Protein AF-0000000078665623 (afdb_homodimer)

InterPro domains:
  IPR003712 Cyanate lyase, C-terminal [PF02560] (90-161)
  IPR003712 Cyanate lyase, C-terminal [SM01116] (85-163)
  IPR008076 Cyanate hydratase [PR01693] (24-39)
  IPR008076 Cyanate hydratase [PR01693] (44-61)
  IPR008076 Cyanate hydratase [PR01693] (116-132)
  IPR008076 Cyanate hydratase [PR01693] (148-158)
  IPR008076 Cyanate hydratase [PTHR34186] (10-163)
  IPR010982 Lambda repressor-like, DNA-binding domain superfamily [G3DSA:1.10.260.40] (7-90)
  IPR010982 Lambda repressor-like, DNA-binding domain superfamily [SSF47413] (12-86)
  IPR036581 Cyanate lyase, C-terminal do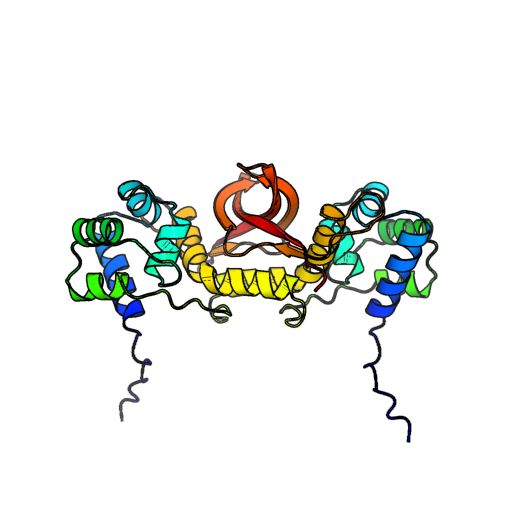main superfamily [G3DSA:3.30.1160.10] (91-163)
  IPR036581 Cyanate lyase, C-terminal domain superfamily [SSF55234] (90-163)
  IPR048564 Cyanate hydratase, N-terminal domain [PF21291] (17-79)

Sequence (326 aa):
MTTTELVPPQSEREAILAAVRSKMREKGLNYTKLAETIGKDPMFVAAALHGQQKLNHADIDKVTSLLGLDGAARKELAVYPNRRNFPATIDPFNYRLLEIIGVYGDAMREMFNELFSDKTGRGGDGIMSAIDFSIKMEKITGSHGEPRCRITLDGKYLEYKEFMTTTELVPPQSEREAILAAVRSKMREKGLNYTKLAETIGKDPMFVAAALHGQQKLNHADIDKVTSLLGLDGAARKELAVYPNRRNFPATIDPFNYRLLEIIGVYGDAMREMFNELFSDKTGRGGDGIMSAIDFSIKMEKITGSHGEPRCRITLDGKYLEYKEF

Foldseek 3Di:
DPPPPPPPPQPLLNVLLVLLVVLCVVVVHDLCRLCVQLVHDSVQSVCLSSQAHADDLVSLVSSCVVSVHDPSSSVVSHDHGDHDPDDDCVDPVSVVVVVCCVVCVVVVLVVQQVVQADPVSHGSAWDFDPPQKDKDWDWDADPVRDTDIDIDIDGDTDHDDDD/DPPPVPPPPQPLLNVLLVLLVVLCVVVVHDLCRLCVQLVHDSVQSVCLSSQAHADDLVSLVSSCVVSVHDPSSSVVSHDHGDHDPDDDCVDPVSVVVVVCCVVCVVVVLVVQQVVQADPVSHGSAWDFDPPQKDKDWDWDADPVRDTDIDIDIDGDTDHDDDD

Organism: Nitrososphaera gargensis (strain Ga9.2) (NCBI:txid1237085)

pLDDT: mean 88.77, std 13.8, range [36.12, 98.56]

Radius of gyration: 23.06 Å; Cα contacts (8 Å, |Δi|>4): 499; chains: 2; bounding box: 55×70×64 Å

Structure (mmCIF, N/CA/C/O backbone):
data_AF-0000000078665623-model_v1
#
loop_
_entity.id
_entity.type
_entity.pdbx_description
1 polymer 'Cyanate lyase'
#
loop_
_atom_site.group_PDB
_atom_site.id
_atom_site.type_symbol
_atom_site.label_atom_id
_atom_site.label_alt_id
_atom_site.label_comp_id
_atom_site.label_asym_id
_atom_site.label_entity_id
_atom_site.label_seq_id
_atom_site.pdbx_PDB_ins_code
_atom_site.Cartn_x
_atom_site.Cartn_y
_atom_site.Cartn_z
_atom_site.occupancy
_atom_site.B_iso_or_equiv
_atom_site.auth_seq_id
_atom_site.auth_comp_id
_atom_site.auth_asym_id
_atom_site.auth_atom_id
_atom_site.pdbx_PDB_model_num
ATOM 1 N N . MET A 1 1 ? 22.234 -37.625 18.688 1 36.12 1 MET A N 1
ATOM 2 C CA . MET A 1 1 ? 20.828 -37.281 18.594 1 36.12 1 MET A CA 1
ATOM 3 C C . MET A 1 1 ? 20.609 -36.156 17.594 1 36.12 1 MET A C 1
ATOM 5 O O . MET A 1 1 ? 21.109 -35.062 17.766 1 36.12 1 MET A O 1
ATOM 9 N N . THR A 1 2 ? 20.469 -36.469 16.297 1 39.56 2 THR A N 1
ATOM 10 C CA . THR A 1 2 ? 20.266 -35.531 15.195 1 39.56 2 THR A CA 1
ATOM 11 C C . THR A 1 2 ? 19.016 -34.688 15.43 1 39.56 2 THR A C 1
ATOM 13 O O . THR A 1 2 ? 17.922 -35.219 15.664 1 39.56 2 THR A O 1
ATOM 16 N N . THR A 1 3 ? 19.109 -33.594 16.094 1 40 3 THR A N 1
ATOM 17 C CA . THR A 1 3 ? 18.031 -32.625 16.25 1 40 3 THR A CA 1
ATOM 18 C C . THR A 1 3 ? 17.328 -32.375 14.922 1 40 3 THR A C 1
ATOM 20 O O . THR A 1 3 ? 17.922 -31.812 14 1 40 3 THR A O 1
ATOM 23 N N . THR A 1 4 ? 16.562 -33.281 14.414 1 37.78 4 THR A N 1
ATOM 24 C CA . THR A 1 4 ? 15.695 -33 13.273 1 37.78 4 THR A CA 1
ATOM 25 C C . THR A 1 4 ? 14.922 -31.719 13.484 1 37.78 4 THR A C 1
ATOM 27 O O . THR A 1 4 ? 14.148 -31.594 14.445 1 37.78 4 THR A O 1
ATOM 30 N N . GLU A 1 5 ? 15.484 -30.625 13.219 1 43.56 5 GLU A N 1
ATOM 31 C CA . GLU A 1 5 ? 14.742 -29.375 13.195 1 43.56 5 GLU A CA 1
ATOM 32 C C . GLU A 1 5 ? 13.367 -29.562 12.562 1 43.56 5 GLU A C 1
ATOM 34 O O . GLU A 1 5 ? 13.258 -30.031 11.43 1 43.56 5 GLU A O 1
ATOM 39 N N . LEU A 1 6 ? 12.422 -29.859 13.32 1 40.97 6 LEU A N 1
ATOM 40 C CA . LEU A 1 6 ? 11.023 -30.016 12.945 1 40.97 6 LEU A CA 1
ATOM 41 C C . LEU A 1 6 ? 10.57 -28.859 12.047 1 40.97 6 LEU A C 1
ATOM 43 O O . LEU A 1 6 ? 10.445 -27.734 12.5 1 40.97 6 LEU A O 1
ATOM 47 N N . VAL A 1 7 ? 11.078 -28.828 10.82 1 45.72 7 VAL A N 1
ATOM 48 C CA . VAL A 1 7 ? 10.406 -27.938 9.875 1 45.72 7 VAL A CA 1
ATOM 49 C C . VAL A 1 7 ? 8.898 -28.094 10.008 1 45.72 7 VAL A C 1
ATOM 51 O O . VAL A 1 7 ? 8.375 -29.203 9.969 1 45.72 7 VAL A O 1
ATOM 54 N N . PRO A 1 8 ? 8.312 -27.141 10.641 1 51.41 8 PRO A N 1
ATOM 55 C CA . PRO A 1 8 ? 6.859 -27.328 10.688 1 51.41 8 PRO A CA 1
ATOM 56 C C . PRO A 1 8 ? 6.297 -27.891 9.391 1 51.41 8 PRO A C 1
ATOM 58 O O . PRO A 1 8 ? 6.844 -27.641 8.312 1 51.41 8 PRO A O 1
ATOM 61 N N . PRO A 1 9 ? 5.492 -28.859 9.531 1 52.47 9 PRO A N 1
ATOM 62 C CA . PRO A 1 9 ? 4.926 -29.469 8.328 1 52.47 9 PRO A CA 1
ATOM 63 C C . PRO A 1 9 ? 4.43 -28.438 7.312 1 52.47 9 PRO A C 1
ATOM 65 O O . PRO A 1 9 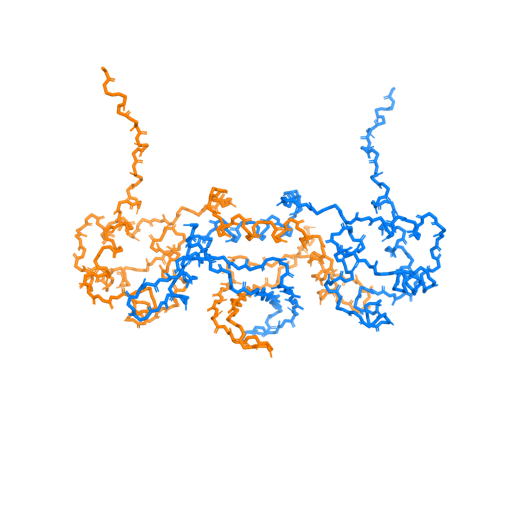? 3.805 -27.453 7.695 1 52.47 9 PRO A O 1
ATOM 68 N N . GLN A 1 10 ? 5.133 -28.344 6.223 1 66.69 10 GLN A N 1
ATOM 69 C CA . GLN A 1 10 ? 4.688 -27.516 5.109 1 66.69 10 GLN A CA 1
ATOM 70 C C . GLN A 1 10 ? 3.199 -27.703 4.836 1 66.69 10 GLN A C 1
ATOM 72 O O . GLN A 1 10 ? 2.707 -28.828 4.809 1 66.69 10 GLN A O 1
ATOM 77 N N . SER A 1 11 ? 2.416 -26.625 4.895 1 80.06 11 SER A N 1
ATOM 78 C CA . SER A 1 11 ? 1.004 -26.719 4.539 1 80.06 11 SER A CA 1
ATOM 79 C C . SER A 1 11 ? 0.822 -27.328 3.15 1 80.06 11 SER A C 1
ATOM 81 O O . SER A 1 11 ? 1.758 -27.344 2.348 1 80.06 11 SER A O 1
ATOM 83 N N . GLU A 1 12 ? -0.289 -28.062 2.967 1 85.56 12 GLU A N 1
ATOM 84 C CA . GLU A 1 12 ? -0.613 -28.625 1.659 1 85.56 12 GLU A CA 1
ATOM 85 C C . GLU A 1 12 ? -0.477 -27.578 0.56 1 85.56 12 GLU A C 1
ATOM 87 O O . GLU A 1 12 ? 0.051 -27.875 -0.517 1 85.56 12 GLU A O 1
ATOM 92 N N . ARG A 1 13 ? -0.81 -26.391 0.805 1 88.56 13 ARG A N 1
ATOM 93 C CA . ARG A 1 13 ? -0.724 -25.328 -0.187 1 88.56 13 ARG A CA 1
ATOM 94 C C . ARG A 1 13 ? 0.729 -24.969 -0.488 1 88.56 13 ARG A C 1
ATOM 96 O O . ARG A 1 13 ? 1.083 -24.703 -1.638 1 88.56 13 ARG A O 1
ATOM 103 N N . GLU A 1 14 ? 1.479 -25 0.575 1 89.75 14 GLU A N 1
ATOM 104 C CA . GLU A 1 14 ? 2.895 -24.703 0.369 1 89.75 14 GLU A CA 1
ATOM 105 C C . GLU A 1 14 ? 3.551 -25.75 -0.53 1 89.75 14 GLU A C 1
ATOM 107 O O . GLU A 1 14 ? 4.395 -25.406 -1.365 1 89.75 14 GLU A O 1
ATOM 112 N N . ALA A 1 15 ? 3.193 -26.938 -0.339 1 91.88 15 ALA A N 1
ATOM 113 C CA . ALA A 1 15 ? 3.727 -28 -1.176 1 91.88 15 ALA A CA 1
ATOM 114 C C . ALA A 1 15 ? 3.289 -27.844 -2.627 1 91.88 15 ALA A C 1
ATOM 116 O O . ALA A 1 15 ? 4.082 -28.047 -3.549 1 91.88 15 ALA A O 1
ATOM 117 N N . ILE A 1 16 ? 2.053 -27.484 -2.832 1 91.62 16 ILE A N 1
ATOM 118 C CA . ILE A 1 16 ? 1.522 -27.297 -4.18 1 91.62 16 ILE A CA 1
ATOM 119 C C . ILE A 1 16 ? 2.203 -26.094 -4.836 1 91.62 16 ILE A C 1
ATOM 121 O O . ILE A 1 16 ? 2.539 -26.141 -6.023 1 91.62 16 ILE A O 1
ATOM 125 N N . LEU A 1 17 ? 2.436 -25.078 -4.062 1 93.31 17 LEU A N 1
ATOM 126 C CA . LEU A 1 17 ? 3.121 -23.906 -4.59 1 93.31 17 LEU A CA 1
ATOM 127 C C . LEU A 1 17 ? 4.531 -24.25 -5.043 1 93.31 17 LEU A C 1
ATOM 129 O O . LEU A 1 17 ? 4.984 -23.781 -6.094 1 93.31 17 LEU A O 1
ATOM 133 N N . ALA A 1 18 ? 5.18 -25.047 -4.25 1 93.75 18 ALA A N 1
ATOM 134 C CA . ALA A 1 18 ? 6.516 -25.5 -4.633 1 93.75 18 ALA A CA 1
ATOM 135 C C . ALA A 1 18 ? 6.473 -26.281 -5.941 1 93.75 18 ALA A C 1
ATOM 137 O O . ALA A 1 18 ? 7.324 -26.094 -6.812 1 93.75 18 ALA A O 1
ATOM 138 N N . ALA A 1 19 ? 5.523 -27.141 -6.051 1 94.62 19 ALA A N 1
ATOM 139 C CA . ALA A 1 19 ? 5.355 -27.906 -7.277 1 94.62 19 ALA A CA 1
ATOM 140 C C . ALA A 1 19 ? 5.07 -27 -8.469 1 94.62 19 ALA A C 1
ATOM 142 O O . ALA A 1 19 ? 5.645 -27.172 -9.547 1 94.62 19 ALA A O 1
ATOM 143 N N . VAL A 1 20 ? 4.227 -26.031 -8.312 1 95 20 VAL A N 1
ATOM 144 C CA . VAL A 1 20 ? 3.863 -25.062 -9.352 1 95 20 VAL A CA 1
ATOM 145 C C . VAL A 1 20 ? 5.105 -24.312 -9.812 1 95 20 VAL A C 1
ATOM 147 O O . VAL A 1 20 ? 5.371 -24.203 -11.008 1 95 20 VAL A O 1
ATOM 150 N N . ARG A 1 21 ? 5.84 -23.875 -8.852 1 93.94 21 ARG A N 1
ATOM 151 C CA . ARG A 1 21 ? 7.047 -23.109 -9.164 1 93.94 21 ARG A CA 1
ATOM 152 C C . ARG A 1 21 ? 8.039 -23.969 -9.945 1 93.94 21 ARG A C 1
ATOM 154 O O . ARG A 1 21 ? 8.633 -23.516 -10.93 1 93.94 21 ARG A O 1
ATOM 161 N N . SER A 1 22 ? 8.203 -25.141 -9.477 1 95.19 22 SER A N 1
ATOM 162 C CA . SER A 1 22 ? 9.109 -26.062 -10.141 1 95.19 22 SER A CA 1
ATOM 163 C C . SER A 1 22 ? 8.68 -26.328 -11.578 1 95.19 22 SER A C 1
ATOM 165 O O . SER A 1 22 ? 9.5 -26.281 -12.5 1 95.19 22 SER A O 1
ATOM 167 N N . LYS A 1 23 ? 7.438 -26.594 -11.789 1 96.75 23 LYS A N 1
ATOM 168 C CA . LYS A 1 23 ? 6.918 -26.891 -13.117 1 96.75 23 LYS A CA 1
ATOM 169 C C . LYS A 1 23 ? 6.988 -25.672 -14.031 1 96.75 23 LYS A C 1
ATOM 171 O O . LYS A 1 23 ? 7.266 -25.797 -15.227 1 96.75 23 LYS A O 1
ATOM 176 N N . MET A 1 24 ? 6.672 -24.453 -13.469 1 94.25 24 MET A N 1
ATOM 177 C CA . MET A 1 24 ? 6.828 -23.234 -14.234 1 94.25 24 MET A CA 1
ATOM 178 C C . MET A 1 24 ? 8.258 -23.078 -14.75 1 94.25 24 MET A C 1
ATOM 180 O O . MET A 1 24 ? 8.477 -22.797 -15.93 1 94.25 24 MET A O 1
ATOM 184 N N . ARG A 1 25 ? 9.164 -23.328 -13.875 1 92.62 25 ARG A N 1
ATOM 185 C CA . ARG A 1 25 ? 10.57 -23.234 -14.25 1 92.62 25 ARG A CA 1
ATOM 186 C C . ARG A 1 25 ? 10.906 -24.234 -15.352 1 92.62 25 ARG A C 1
ATOM 188 O O . ARG A 1 25 ? 11.578 -23.891 -16.328 1 92.62 25 ARG A O 1
ATOM 195 N N . GLU A 1 26 ? 10.492 -25.422 -15.211 1 95.75 26 GLU A N 1
ATOM 196 C CA . GLU A 1 26 ? 10.75 -26.484 -16.188 1 95.75 26 GLU A CA 1
ATOM 197 C C . GLU A 1 26 ? 10.219 -26.094 -17.562 1 95.75 26 GLU A C 1
ATOM 199 O O . GLU A 1 26 ? 10.812 -26.453 -18.578 1 95.75 26 GLU A O 1
ATOM 204 N N . LYS A 1 27 ? 9.188 -25.406 -17.594 1 95.31 27 LYS A N 1
ATOM 205 C CA . LYS A 1 27 ? 8.508 -25.109 -18.844 1 95.31 27 LYS A CA 1
ATOM 206 C C . LYS A 1 27 ? 8.836 -23.703 -19.344 1 95.31 27 LYS A C 1
ATOM 208 O O . LYS A 1 27 ? 8.289 -23.25 -20.344 1 95.31 27 LYS A O 1
ATOM 213 N N . GLY A 1 28 ? 9.68 -22.969 -18.609 1 92.75 28 GLY A N 1
ATOM 214 C CA . GLY A 1 28 ? 10.055 -21.625 -18.984 1 92.75 28 GLY A CA 1
ATOM 215 C C . GLY A 1 28 ? 8.93 -20.609 -18.812 1 92.75 28 GLY A C 1
ATOM 216 O O . GLY A 1 28 ? 8.805 -19.672 -19.594 1 92.75 28 GLY A O 1
ATOM 217 N N . LEU A 1 29 ? 8.055 -20.891 -17.844 1 93.94 29 LEU A N 1
ATOM 218 C CA . LEU A 1 29 ? 6.922 -20.016 -17.578 1 93.94 29 LEU A CA 1
ATOM 219 C C . LEU A 1 29 ? 7.141 -19.234 -16.297 1 93.94 29 LEU A C 1
ATOM 221 O O . LEU A 1 29 ? 7.992 -19.594 -15.477 1 93.94 29 LEU A O 1
ATOM 225 N N . ASN A 1 30 ? 6.531 -18.109 -16.25 1 94.06 30 ASN A N 1
ATOM 226 C CA . ASN A 1 30 ? 6.375 -17.328 -15.023 1 94.06 30 ASN A CA 1
ATOM 227 C C . ASN A 1 30 ? 4.918 -16.922 -14.797 1 94.06 30 ASN A C 1
ATOM 229 O O . ASN A 1 30 ? 4.027 -17.391 -15.516 1 94.06 30 ASN A O 1
ATOM 233 N N . TYR A 1 31 ? 4.664 -16.172 -13.781 1 95.56 31 TYR A N 1
ATOM 234 C CA . TYR A 1 31 ? 3.283 -15.828 -13.453 1 95.56 31 TYR A CA 1
ATOM 235 C C . TYR A 1 31 ? 2.631 -15.047 -14.586 1 95.56 31 TYR A C 1
ATOM 237 O O . TYR A 1 31 ? 1.456 -15.258 -14.898 1 95.56 31 TYR A O 1
ATOM 245 N N . THR A 1 32 ? 3.393 -14.133 -15.203 1 95.75 32 THR A N 1
ATOM 246 C CA . THR A 1 32 ? 2.869 -13.305 -16.281 1 95.75 32 THR A CA 1
ATOM 247 C C . THR A 1 32 ? 2.463 -14.164 -17.469 1 95.75 32 THR A C 1
ATOM 249 O O . THR A 1 32 ? 1.348 -14.039 -17.984 1 95.75 32 THR A O 1
ATOM 252 N N . LYS A 1 33 ? 3.316 -15.039 -17.875 1 95.44 33 LYS A N 1
ATOM 253 C CA . LYS A 1 33 ? 3.031 -15.914 -19 1 95.44 33 LYS A CA 1
ATOM 254 C C . LYS A 1 33 ? 1.884 -16.875 -18.672 1 95.44 33 LYS A C 1
ATOM 256 O O . LYS A 1 33 ? 1.035 -17.141 -19.531 1 95.44 33 LYS A O 1
ATOM 261 N N . LEU A 1 34 ? 1.914 -17.406 -17.453 1 96.44 34 LEU A N 1
ATOM 262 C CA . LEU A 1 34 ? 0.825 -18.281 -17.016 1 96.44 34 LEU A CA 1
ATOM 263 C C . LEU A 1 34 ? -0.51 -17.547 -17.078 1 96.44 34 LEU A C 1
ATOM 265 O O . LEU A 1 34 ? -1.493 -18.062 -17.594 1 96.44 34 LEU A O 1
ATOM 269 N N . ALA A 1 35 ? -0.557 -16.344 -16.531 1 96.94 35 ALA A N 1
ATOM 270 C CA . ALA A 1 35 ? -1.771 -15.531 -16.5 1 96.94 35 ALA A CA 1
ATOM 271 C C . ALA A 1 35 ? -2.268 -15.227 -17.906 1 96.94 35 ALA A C 1
ATOM 273 O O . ALA A 1 35 ? -3.471 -15.281 -18.172 1 96.94 35 ALA A O 1
ATOM 274 N N . GLU A 1 36 ? -1.378 -14.906 -18.797 1 96.19 36 GLU A N 1
ATOM 275 C CA . GLU A 1 36 ? -1.728 -14.664 -20.188 1 96.19 36 GLU A CA 1
ATOM 276 C C . GLU A 1 36 ? -2.408 -15.875 -20.812 1 96.19 36 GLU A C 1
ATOM 278 O O . GLU A 1 36 ? -3.389 -15.742 -21.547 1 96.19 36 GLU A O 1
ATOM 283 N N . THR A 1 37 ? -1.888 -16.984 -20.531 1 93.5 37 THR A N 1
ATOM 284 C CA . THR A 1 37 ? -2.408 -18.219 -21.094 1 93.5 37 THR A CA 1
ATOM 285 C C . THR A 1 37 ? -3.852 -18.453 -20.656 1 93.5 37 THR A C 1
ATOM 287 O O . THR A 1 37 ? -4.676 -18.922 -21.438 1 93.5 37 THR A O 1
ATOM 290 N N . ILE A 1 38 ? -4.121 -18.109 -19.469 1 94.38 38 ILE A N 1
ATOM 291 C CA . ILE A 1 38 ? -5.465 -18.422 -18.984 1 94.38 38 ILE A CA 1
ATOM 292 C C . ILE A 1 38 ? -6.328 -17.172 -19.031 1 94.38 38 ILE A C 1
ATOM 294 O O . ILE A 1 38 ? -7.465 -17.172 -18.547 1 94.38 38 ILE A O 1
ATOM 298 N N . GLY A 1 39 ? -5.852 -16.078 -19.562 1 95.88 39 GLY A N 1
ATOM 299 C CA . GLY A 1 39 ? -6.609 -14.859 -19.766 1 95.88 39 GLY A CA 1
ATOM 300 C C . GLY A 1 39 ? -6.953 -14.141 -18.469 1 95.88 39 GLY A C 1
ATOM 301 O O . GLY A 1 39 ? -8.086 -13.695 -18.297 1 95.88 39 GLY A O 1
ATOM 302 N N . LYS A 1 40 ? -6.062 -14.078 -17.547 1 96.56 40 LYS A N 1
ATOM 303 C CA . LYS A 1 40 ? -6.281 -13.438 -16.25 1 96.56 40 LYS A CA 1
ATOM 304 C C . LYS A 1 40 ? -5.176 -12.43 -15.945 1 96.56 40 LYS A C 1
ATOM 306 O O . LYS A 1 40 ? -4.18 -12.352 -16.672 1 96.56 40 LYS A O 1
ATOM 311 N N . ASP A 1 41 ? -5.398 -11.641 -14.922 1 96.25 41 ASP A N 1
ATOM 312 C CA . ASP A 1 41 ? -4.398 -10.711 -14.398 1 96.25 41 ASP A CA 1
ATOM 313 C C . ASP A 1 41 ? -3.299 -11.453 -13.641 1 96.25 41 ASP A C 1
ATOM 315 O O . ASP A 1 41 ? -3.582 -12.375 -12.867 1 96.25 41 ASP A O 1
ATOM 319 N N . PRO A 1 42 ? -2.049 -11.047 -13.898 1 97.06 42 PRO A N 1
ATOM 320 C CA . PRO A 1 42 ? -0.964 -11.797 -13.266 1 97.06 42 PRO A CA 1
ATOM 321 C C . PRO A 1 42 ? -0.983 -11.695 -11.742 1 97.06 42 PRO A C 1
ATOM 323 O O . PRO A 1 42 ? -0.604 -12.641 -11.047 1 97.06 42 PRO A O 1
ATOM 326 N N . MET A 1 43 ? -1.326 -10.453 -11.219 1 97.25 43 MET A N 1
ATOM 327 C CA . MET A 1 43 ? -1.424 -10.312 -9.766 1 97.25 43 MET A CA 1
ATOM 328 C C . MET A 1 43 ? -2.488 -11.25 -9.203 1 97.25 43 MET A C 1
ATOM 330 O O . MET A 1 43 ? -2.279 -11.875 -8.164 1 97.25 43 MET A O 1
ATOM 334 N N . PHE A 1 44 ? -3.619 -11.406 -9.875 1 96.62 44 PHE A N 1
ATOM 335 C CA . PHE A 1 44 ? -4.711 -12.289 -9.469 1 96.62 44 PHE A CA 1
ATOM 336 C C . PHE A 1 44 ? -4.258 -13.742 -9.453 1 96.62 44 PHE A C 1
ATOM 338 O O . PHE A 1 44 ? -4.516 -14.469 -8.5 1 96.62 44 PHE A O 1
ATOM 345 N N . VAL A 1 45 ? -3.545 -14.18 -10.539 1 97 45 VAL A N 1
ATOM 346 C CA . VAL A 1 45 ? -3.082 -15.562 -10.656 1 97 45 VAL A CA 1
ATOM 347 C C . VAL A 1 45 ? -2.09 -15.875 -9.539 1 97 45 VAL A C 1
ATOM 349 O O . VAL A 1 45 ? -2.195 -16.906 -8.875 1 97 45 VAL A O 1
ATOM 352 N N . ALA A 1 46 ? -1.137 -14.922 -9.312 1 96.88 46 ALA A N 1
ATOM 353 C CA . ALA A 1 46 ? -0.178 -15.125 -8.227 1 96.88 46 ALA A CA 1
ATOM 354 C C . ALA A 1 46 ? -0.891 -15.266 -6.887 1 96.88 46 ALA A C 1
ATOM 356 O O . ALA A 1 46 ? -0.58 -16.156 -6.102 1 96.88 46 ALA A O 1
ATOM 357 N N . ALA A 1 47 ? -1.869 -14.43 -6.59 1 96.31 47 ALA A N 1
ATOM 358 C CA . ALA A 1 47 ? -2.613 -14.477 -5.332 1 96.31 47 ALA A CA 1
ATOM 359 C C . ALA A 1 47 ? -3.408 -15.773 -5.215 1 96.31 47 ALA A C 1
ATOM 361 O O . ALA A 1 47 ? -3.514 -16.344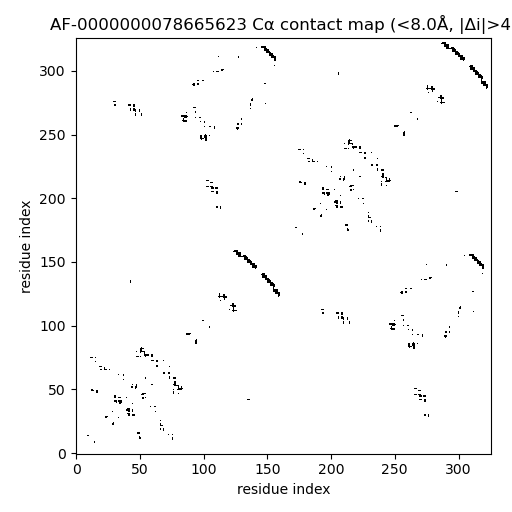 -4.129 1 96.31 47 ALA A O 1
ATOM 362 N N . ALA A 1 48 ? -3.963 -16.266 -6.32 1 95.75 48 ALA A N 1
ATOM 363 C CA . ALA A 1 48 ? -4.742 -17.5 -6.32 1 95.75 48 ALA A CA 1
ATOM 364 C C . ALA A 1 48 ? -3.857 -18.719 -6.02 1 95.75 48 ALA A C 1
ATOM 366 O O . ALA A 1 48 ? -4.238 -19.594 -5.238 1 95.75 48 ALA A O 1
ATOM 367 N N . LEU A 1 49 ? -2.705 -18.734 -6.602 1 95.75 49 LEU A N 1
ATOM 368 C CA . LEU A 1 49 ? -1.782 -19.844 -6.375 1 95.75 49 LEU A CA 1
ATOM 369 C C . LEU A 1 49 ? -1.296 -19.859 -4.93 1 95.75 49 LEU A C 1
ATOM 371 O O . LEU A 1 49 ? -1.026 -20.922 -4.371 1 95.75 49 LEU A O 1
ATOM 375 N N . HIS A 1 50 ? -1.297 -18.719 -4.336 1 94.12 50 HIS A N 1
ATOM 376 C CA . HIS A 1 50 ? -0.923 -18.594 -2.932 1 94.12 50 HIS A CA 1
ATOM 377 C C . HIS A 1 50 ? -2.125 -18.828 -2.021 1 94.12 50 HIS A C 1
ATOM 379 O O . HIS A 1 50 ? -2.016 -18.719 -0.799 1 94.12 50 HIS A O 1
ATOM 385 N N . GLY A 1 51 ? -3.287 -19.094 -2.564 1 93.62 51 GLY A N 1
ATOM 386 C CA . GLY A 1 51 ? -4.465 -19.438 -1.789 1 93.62 51 GLY A CA 1
ATOM 387 C C . GLY A 1 51 ? -5.234 -18.219 -1.302 1 93.62 51 GLY A C 1
ATOM 388 O O . GLY A 1 51 ? -6.035 -18.328 -0.368 1 93.62 51 GLY A O 1
ATOM 389 N N . GLN A 1 52 ? -5.047 -17.047 -1.921 1 94.12 52 GLN A N 1
ATOM 390 C CA . GLN A 1 52 ? -5.645 -15.805 -1.44 1 94.12 52 GLN A CA 1
ATOM 391 C C . GLN A 1 52 ? -6.75 -15.328 -2.381 1 94.12 52 GLN A C 1
ATOM 393 O O . GLN A 1 52 ? -7.406 -14.32 -2.111 1 94.12 52 GLN A O 1
ATOM 398 N N . GLN A 1 53 ? -6.914 -15.992 -3.527 1 94.69 53 GLN A N 1
ATOM 399 C CA . GLN A 1 53 ? -7.992 -15.789 -4.492 1 94.69 53 GLN A CA 1
ATOM 400 C C . GLN A 1 53 ? -8.5 -17.125 -5.031 1 94.69 53 GLN A C 1
ATOM 402 O O . GLN A 1 53 ? -7.801 -18.141 -4.957 1 94.69 53 GLN A O 1
ATOM 407 N N . LYS A 1 54 ? -9.648 -17.125 -5.527 1 93.56 54 LYS A N 1
ATOM 408 C CA . LYS A 1 54 ? -10.266 -18.344 -6.039 1 93.56 54 LYS A CA 1
ATOM 409 C C . LYS A 1 54 ? -10.164 -18.422 -7.562 1 93.56 54 LYS A C 1
ATOM 411 O O . LYS A 1 54 ? -10.617 -17.5 -8.258 1 93.56 54 LYS A O 1
ATOM 416 N N . LEU A 1 55 ? -9.555 -19.516 -8.062 1 94.38 55 LEU A N 1
ATOM 417 C CA . LEU A 1 55 ? -9.648 -19.828 -9.484 1 94.38 55 LEU A CA 1
ATOM 418 C C . LEU A 1 55 ? -10.906 -20.641 -9.781 1 94.38 55 LEU A C 1
ATOM 420 O O . LEU A 1 55 ? -11.289 -21.5 -8.984 1 94.38 55 LEU A O 1
ATOM 424 N N . ASN A 1 56 ? -11.484 -20.328 -10.922 1 95.75 56 ASN A N 1
ATOM 425 C CA . ASN A 1 56 ? -12.602 -21.203 -11.289 1 95.75 56 ASN A CA 1
ATOM 426 C C . ASN A 1 56 ? -12.109 -22.547 -11.844 1 95.75 56 ASN A C 1
ATOM 428 O O . ASN A 1 56 ? -10.922 -22.703 -12.109 1 95.75 56 ASN A O 1
ATOM 432 N N . HIS A 1 57 ? -13.055 -23.484 -11.984 1 95.81 57 HIS A N 1
ATOM 433 C CA . HIS A 1 57 ? -12.68 -24.844 -12.367 1 95.81 57 HIS A CA 1
ATOM 434 C C . HIS A 1 57 ? -12.031 -24.875 -13.75 1 95.81 57 HIS A C 1
ATOM 436 O O . HIS A 1 57 ? -11.086 -25.625 -13.984 1 95.81 57 HIS A O 1
ATOM 442 N N . ALA A 1 58 ? -12.531 -24.078 -14.672 1 97.06 58 ALA A N 1
ATOM 443 C CA . ALA A 1 58 ? -11.961 -24.016 -16.016 1 97.06 58 ALA A CA 1
ATOM 444 C C . ALA A 1 58 ? -10.516 -23.531 -15.969 1 97.06 58 ALA A C 1
ATOM 446 O O . ALA A 1 58 ? -9.648 -24.094 -16.656 1 97.06 58 ALA A O 1
ATOM 447 N N . ASP A 1 59 ? -10.242 -22.516 -15.188 1 97.12 59 ASP A N 1
ATOM 448 C CA . ASP A 1 59 ? -8.891 -22 -15.055 1 97.12 59 ASP A CA 1
ATOM 449 C C . ASP A 1 59 ? -7.969 -23 -14.367 1 97.12 59 ASP A C 1
ATOM 451 O O . ASP A 1 59 ? -6.805 -23.141 -14.75 1 97.12 59 ASP A O 1
ATOM 455 N N . ILE A 1 60 ? -8.516 -23.672 -13.359 1 97 60 ILE A N 1
ATOM 456 C CA . ILE A 1 60 ? -7.742 -24.703 -12.68 1 97 60 ILE A CA 1
ATOM 457 C C . ILE A 1 60 ? -7.328 -25.781 -13.68 1 97 60 ILE A C 1
ATOM 459 O O . ILE A 1 60 ? -6.176 -26.219 -13.688 1 97 60 ILE A O 1
ATOM 463 N N . ASP A 1 61 ? -8.25 -26.188 -14.508 1 96.81 61 ASP A N 1
ATOM 464 C CA . ASP A 1 61 ? -7.961 -27.203 -15.516 1 96.81 61 ASP A CA 1
ATOM 465 C C . ASP A 1 61 ? -6.863 -26.719 -16.469 1 96.81 61 ASP A C 1
ATOM 467 O O . ASP A 1 61 ? -5.957 -27.484 -16.797 1 96.81 61 ASP A O 1
ATOM 471 N N . LYS A 1 62 ? -6.953 -25.516 -16.891 1 97 62 LYS A N 1
ATOM 472 C CA . LYS A 1 62 ? -5.945 -24.953 -17.781 1 97 62 LYS A CA 1
ATOM 473 C C . LYS A 1 62 ? -4.57 -24.938 -17.125 1 97 62 LYS A C 1
ATOM 475 O O . LYS A 1 62 ? -3.578 -25.344 -17.719 1 97 62 LYS A O 1
ATOM 480 N N . VAL A 1 63 ? -4.492 -24.453 -15.891 1 96.75 63 VAL A N 1
ATOM 481 C CA . VAL A 1 63 ? -3.236 -24.328 -15.164 1 96.75 63 VAL A CA 1
ATOM 482 C C . VAL A 1 63 ? -2.631 -25.703 -14.938 1 96.75 63 VAL A C 1
ATOM 484 O O . VAL A 1 63 ? -1.442 -25.922 -15.188 1 96.75 63 VAL A O 1
ATOM 487 N N . THR A 1 64 ? -3.457 -26.672 -14.445 1 96.88 64 THR A N 1
ATOM 488 C CA . THR A 1 64 ? -2.949 -27.984 -14.117 1 96.88 64 THR A CA 1
ATOM 489 C C . THR A 1 64 ? -2.51 -28.734 -15.375 1 96.88 64 THR A C 1
ATOM 491 O O . THR A 1 64 ? -1.505 -29.453 -15.367 1 96.88 64 THR A O 1
ATOM 494 N N . SER A 1 65 ? -3.287 -28.547 -16.438 1 96.75 65 SER A N 1
ATOM 495 C CA . SER A 1 65 ? -2.91 -29.172 -17.703 1 96.75 65 SER A CA 1
ATOM 496 C C . SER A 1 65 ? -1.618 -28.562 -18.25 1 96.75 65 SER A C 1
ATOM 498 O O . SER A 1 65 ? -0.708 -29.297 -18.641 1 96.75 65 SER A O 1
ATOM 500 N N . LEU A 1 66 ? -1.556 -27.281 -18.25 1 96.75 66 LEU A N 1
ATOM 501 C CA . LEU A 1 66 ? -0.391 -26.562 -18.781 1 96.75 66 LEU A CA 1
ATOM 502 C C . LEU A 1 66 ? 0.87 -26.969 -18.016 1 96.75 66 LEU A C 1
ATOM 504 O O . LEU A 1 66 ? 1.931 -27.141 -18.609 1 96.75 66 LEU A O 1
ATOM 508 N N . LEU A 1 67 ? 0.738 -27.141 -16.703 1 97.38 67 LEU A N 1
ATOM 509 C CA . LEU A 1 67 ? 1.91 -27.359 -15.859 1 97.38 67 LEU A CA 1
ATOM 510 C C . LEU A 1 67 ? 2.125 -28.844 -15.609 1 97.38 67 LEU A C 1
ATOM 512 O O . LEU A 1 67 ? 3.156 -29.25 -15.055 1 97.38 67 LEU A O 1
ATOM 516 N N . GLY A 1 68 ? 1.168 -29.641 -16.047 1 97.19 68 GLY A N 1
ATOM 517 C CA . GLY A 1 68 ? 1.276 -31.062 -15.812 1 97.19 68 GLY A CA 1
ATOM 518 C C . GLY A 1 68 ? 1.19 -31.422 -14.336 1 97.19 68 GLY A C 1
ATOM 519 O O . GLY A 1 68 ? 1.982 -32.219 -13.844 1 97.19 68 GLY A O 1
ATOM 520 N N . LEU A 1 69 ? 0.294 -30.828 -13.633 1 96.38 69 LEU A N 1
ATOM 521 C CA . LEU A 1 69 ? 0.135 -31.078 -12.203 1 96.38 69 LEU A CA 1
ATOM 522 C C . LEU A 1 69 ? -0.777 -32.281 -11.961 1 96.38 69 LEU A C 1
ATOM 524 O O . LEU A 1 69 ? -1.638 -32.594 -12.789 1 96.38 69 LEU A O 1
ATOM 528 N N . ASP A 1 70 ? -0.645 -32.906 -10.844 1 94.25 70 ASP A N 1
ATOM 529 C CA . ASP A 1 70 ? -1.399 -34.125 -10.555 1 94.25 70 ASP A CA 1
ATOM 530 C C . ASP A 1 70 ? -2.748 -33.781 -9.922 1 94.25 70 ASP A C 1
ATOM 532 O O . ASP A 1 70 ? -3.105 -32.625 -9.773 1 94.25 70 ASP A O 1
ATOM 536 N N . GLY A 1 71 ? -3.508 -34.844 -9.57 1 95 71 GLY A N 1
ATOM 537 C CA . GLY A 1 71 ? -4.844 -34.688 -9.016 1 95 71 GLY A CA 1
ATOM 538 C C . GLY A 1 71 ? -4.855 -34.031 -7.66 1 95 71 GLY A C 1
ATOM 539 O O . GLY A 1 71 ? -5.793 -33.281 -7.324 1 95 71 GLY A O 1
ATOM 540 N N . ALA A 1 72 ? -3.879 -34.281 -6.883 1 94 72 ALA A N 1
ATOM 541 C CA . ALA A 1 72 ? -3.768 -33.625 -5.57 1 94 72 ALA A CA 1
ATOM 542 C C . ALA A 1 72 ? -3.637 -32.125 -5.703 1 94 72 ALA A C 1
ATOM 544 O O . ALA A 1 72 ? -4.27 -31.375 -4.957 1 94 72 ALA A O 1
ATOM 545 N N . ALA A 1 73 ? -2.781 -31.703 -6.652 1 94.38 73 ALA A N 1
ATOM 546 C CA . ALA A 1 73 ? -2.609 -30.266 -6.902 1 94.38 73 ALA A CA 1
ATOM 547 C C . ALA A 1 73 ? -3.916 -29.641 -7.371 1 94.38 73 ALA A C 1
ATOM 549 O O . ALA A 1 73 ? -4.281 -28.547 -6.922 1 94.38 73 ALA A O 1
ATOM 550 N N . ARG A 1 74 ? -4.602 -30.312 -8.281 1 95 74 ARG A N 1
ATOM 551 C CA . ARG A 1 74 ? -5.879 -29.812 -8.773 1 95 74 ARG A CA 1
ATOM 552 C C . ARG A 1 74 ? -6.871 -29.609 -7.637 1 95 74 ARG A C 1
ATOM 554 O O . ARG A 1 74 ? -7.555 -28.578 -7.57 1 95 74 ARG A O 1
ATOM 561 N N . LYS A 1 75 ? -6.969 -30.578 -6.777 1 95.12 75 LYS A N 1
ATOM 562 C CA . LYS A 1 75 ? -7.879 -30.516 -5.641 1 95.12 75 LYS A CA 1
ATOM 563 C C . LYS A 1 75 ? -7.531 -29.344 -4.723 1 95.12 75 LYS A C 1
ATOM 565 O O . LYS A 1 75 ? -8.422 -28.625 -4.266 1 95.12 75 LYS A O 1
ATOM 570 N N . GLU A 1 76 ? -6.305 -29.203 -4.434 1 93.81 76 GLU A N 1
ATOM 571 C CA . GLU A 1 76 ? -5.867 -28.141 -3.539 1 93.81 76 GLU A CA 1
ATOM 572 C C . GLU A 1 76 ? -6.168 -26.766 -4.133 1 93.81 76 GLU A C 1
ATOM 574 O O . GLU A 1 76 ? -6.562 -25.844 -3.412 1 93.81 76 GLU A O 1
ATOM 579 N N . LEU A 1 77 ? -5.957 -26.578 -5.453 1 94.19 77 LEU A N 1
ATOM 580 C CA . LEU A 1 77 ? -6.211 -25.297 -6.121 1 94.19 77 LEU A CA 1
ATOM 581 C C . LEU A 1 77 ? -7.695 -24.969 -6.102 1 94.19 77 LEU A C 1
ATOM 583 O O . LEU A 1 77 ? -8.078 -23.797 -6.262 1 94.19 77 LEU A O 1
ATOM 587 N N . ALA A 1 78 ? -8.5 -26.016 -5.902 1 94.69 78 ALA A N 1
ATOM 588 C CA . ALA A 1 78 ? -9.945 -25.828 -5.926 1 94.69 78 ALA A CA 1
ATOM 589 C C . ALA A 1 78 ? -10.484 -25.5 -4.539 1 94.69 78 ALA A C 1
ATOM 591 O O . ALA A 1 78 ? -11.664 -25.172 -4.383 1 94.69 78 ALA A O 1
ATOM 592 N N . VAL A 1 79 ? -9.688 -25.609 -3.51 1 92.31 79 VAL A N 1
ATOM 593 C CA . VAL A 1 79 ? -10.102 -25.328 -2.143 1 92.31 79 VAL A CA 1
ATOM 594 C C . VAL A 1 79 ? -10.391 -23.828 -2.002 1 92.31 79 VAL A C 1
ATOM 596 O O . VAL A 1 79 ? -9.68 -23 -2.568 1 92.31 79 VAL A O 1
ATOM 599 N N . TYR A 1 80 ? -11.422 -23.484 -1.197 1 91.94 80 TYR A N 1
ATOM 600 C CA . TYR A 1 80 ? -11.75 -22.078 -0.95 1 91.94 80 TYR A CA 1
ATOM 601 C C . TYR A 1 80 ? -10.562 -21.328 -0.356 1 91.94 80 TYR A C 1
ATOM 603 O O . TYR A 1 80 ? -9.805 -21.891 0.44 1 91.94 80 TYR A O 1
ATOM 611 N N . PRO A 1 81 ? -10.453 -20.047 -0.73 1 91.31 81 PRO A N 1
ATOM 612 C CA . PRO A 1 81 ? -9.312 -19.266 -0.223 1 91.31 81 PRO A CA 1
ATOM 613 C C . PRO A 1 81 ? -9.375 -19.062 1.288 1 91.31 81 PRO A C 1
ATOM 615 O O . PRO A 1 81 ? -10.461 -18.906 1.852 1 91.31 81 PRO A O 1
ATOM 618 N N . ASN A 1 82 ? -8.234 -19.156 1.891 1 88.44 82 ASN A N 1
ATOM 619 C CA . ASN A 1 82 ? -8.016 -18.75 3.271 1 88.44 82 ASN A CA 1
ATOM 620 C C . ASN A 1 82 ? -7.207 -17.453 3.342 1 88.44 82 ASN A C 1
ATOM 622 O O . ASN A 1 82 ? -5.977 -17.484 3.375 1 88.44 82 ASN A O 1
ATOM 626 N N . ARG A 1 83 ? -7.949 -16.297 3.416 1 88.19 83 ARG A N 1
ATOM 627 C CA . ARG A 1 83 ? -7.309 -15 3.285 1 88.19 83 ARG A CA 1
ATOM 628 C C . ARG A 1 83 ? -6.684 -14.562 4.605 1 88.19 83 ARG A C 1
ATOM 630 O O . ARG A 1 83 ? -7.32 -14.641 5.656 1 88.19 83 ARG A O 1
ATOM 637 N N . ARG A 1 84 ? -5.441 -14.195 4.449 1 86.06 84 ARG A N 1
ATOM 638 C CA . ARG A 1 84 ? -4.707 -13.734 5.625 1 86.06 84 ARG A CA 1
ATOM 639 C C . ARG A 1 84 ? -5.074 -12.305 5.98 1 86.06 84 ARG A C 1
ATOM 641 O O . ARG A 1 84 ? -5.273 -11.469 5.094 1 86.06 84 ARG A O 1
ATOM 648 N N . ASN A 1 85 ? -5.098 -12.055 7.305 1 78.94 85 ASN A N 1
ATOM 649 C CA . ASN A 1 85 ? -5.375 -10.703 7.777 1 78.94 85 ASN A CA 1
ATOM 650 C C . ASN A 1 85 ? -4.098 -9.883 7.926 1 78.94 85 ASN A C 1
ATOM 652 O O . ASN A 1 85 ? -4.109 -8.664 7.738 1 78.94 85 ASN A O 1
ATOM 656 N N . PHE A 1 86 ? -2.965 -10.562 8.305 1 78.62 86 PHE A N 1
ATOM 657 C CA . PHE A 1 86 ? -1.714 -9.844 8.508 1 78.62 86 PHE A CA 1
ATOM 658 C C . PHE A 1 86 ? -0.573 -10.516 7.758 1 78.62 86 PHE A C 1
ATOM 660 O O . PHE A 1 86 ? -0.555 -11.742 7.613 1 78.62 86 PHE A O 1
ATOM 667 N N . PRO A 1 87 ? 0.306 -9.641 7.25 1 73.56 87 PRO A N 1
ATOM 668 C CA . PRO A 1 87 ? 1.425 -10.188 6.477 1 73.56 87 PRO A CA 1
ATOM 669 C C . PRO A 1 87 ? 2.383 -11.016 7.328 1 73.56 87 PRO A C 1
ATOM 671 O O . PRO A 1 87 ? 2.445 -10.828 8.547 1 73.56 87 PRO A O 1
ATOM 674 N N . ALA A 1 88 ? 2.996 -11.953 6.68 1 67.69 88 ALA A N 1
ATOM 675 C CA . ALA A 1 88 ? 4.168 -12.547 7.32 1 67.69 88 ALA A CA 1
ATOM 676 C C . ALA A 1 88 ? 5.266 -11.5 7.527 1 67.69 88 ALA A C 1
ATOM 678 O O . ALA A 1 88 ? 5.695 -10.852 6.574 1 67.69 88 ALA A O 1
ATOM 679 N N . THR A 1 89 ? 5.578 -11.195 8.727 1 72.44 89 THR A N 1
ATOM 680 C CA . THR A 1 89 ? 6.441 -10.062 9.055 1 72.44 89 THR A CA 1
ATOM 681 C C . THR A 1 89 ? 7.91 -10.43 8.867 1 72.44 89 THR A C 1
ATOM 683 O O . THR A 1 89 ? 8.766 -9.555 8.75 1 72.44 89 THR A O 1
ATOM 686 N N . ILE A 1 90 ? 8.242 -11.609 8.57 1 79.88 90 ILE A N 1
ATOM 687 C CA . ILE A 1 90 ? 9.656 -11.961 8.469 1 79.88 90 ILE A CA 1
ATOM 688 C C . ILE A 1 90 ? 10.125 -11.781 7.031 1 79.88 90 ILE A C 1
ATOM 690 O O . ILE A 1 90 ? 11.328 -11.742 6.766 1 79.88 90 ILE A O 1
ATOM 694 N N . ASP A 1 91 ? 9.25 -11.586 6.18 1 86.38 91 ASP A N 1
ATOM 695 C CA . ASP A 1 91 ? 9.586 -11.32 4.781 1 86.38 91 ASP A CA 1
ATOM 696 C C . ASP A 1 91 ? 9.984 -9.859 4.574 1 86.38 91 ASP A C 1
ATOM 698 O O . ASP A 1 91 ? 9.188 -8.953 4.84 1 86.38 91 ASP A O 1
ATOM 702 N N . PRO A 1 92 ? 11.195 -9.562 4.07 1 88.5 92 PRO A N 1
ATOM 703 C CA . PRO A 1 92 ? 11.672 -8.18 3.969 1 88.5 92 PRO A CA 1
ATOM 704 C C . PRO A 1 92 ? 10.797 -7.328 3.049 1 88.5 92 PRO A C 1
ATOM 706 O O . PRO A 1 92 ? 10.633 -6.129 3.289 1 88.5 92 PRO A O 1
ATOM 709 N N . PHE A 1 93 ? 10.328 -7.902 1.99 1 91.19 93 PHE A N 1
ATOM 710 C CA . PHE A 1 93 ? 9.469 -7.148 1.084 1 91.19 93 PHE A CA 1
ATOM 711 C C . PHE A 1 93 ? 8.195 -6.695 1.794 1 91.19 93 PHE A C 1
ATOM 713 O O . PHE A 1 93 ? 7.852 -5.512 1.767 1 91.19 93 PHE A O 1
ATOM 720 N N . ASN A 1 94 ? 7.523 -7.637 2.393 1 91.56 94 ASN A N 1
ATOM 721 C CA . ASN A 1 94 ? 6.297 -7.316 3.115 1 91.56 94 ASN A CA 1
ATOM 722 C C . ASN A 1 94 ? 6.559 -6.355 4.27 1 91.56 94 ASN A C 1
ATOM 724 O O . ASN A 1 94 ? 5.77 -5.445 4.52 1 91.56 94 ASN A O 1
ATOM 728 N N . TYR A 1 95 ? 7.625 -6.605 4.922 1 90.44 95 TYR A N 1
ATOM 729 C CA . TYR A 1 95 ? 7.977 -5.746 6.051 1 90.44 95 TYR A CA 1
ATOM 730 C C . TYR A 1 95 ? 8.109 -4.297 5.605 1 90.44 95 TYR A C 1
ATOM 732 O O . TYR A 1 95 ? 7.688 -3.381 6.316 1 90.44 95 TYR A O 1
ATOM 740 N N . ARG A 1 96 ? 8.727 -4.117 4.445 1 91.88 96 ARG A N 1
ATOM 741 C CA . ARG A 1 96 ? 8.898 -2.758 3.939 1 91.88 96 ARG A CA 1
ATOM 742 C C . ARG A 1 96 ? 7.555 -2.113 3.625 1 91.88 96 ARG A C 1
ATOM 744 O O . ARG A 1 96 ? 7.371 -0.912 3.826 1 91.88 96 ARG A O 1
ATOM 751 N N . LEU A 1 97 ? 6.602 -2.85 3.078 1 93.5 97 LEU A N 1
ATOM 752 C CA . LEU A 1 97 ? 5.254 -2.338 2.846 1 93.5 97 LEU A CA 1
ATOM 753 C C . LEU A 1 97 ? 4.586 -1.943 4.16 1 93.5 97 LEU A C 1
ATOM 755 O O . LEU A 1 97 ? 3.924 -0.907 4.234 1 93.5 97 LEU A O 1
ATOM 759 N N . LEU A 1 98 ? 4.789 -2.732 5.18 1 91.5 98 LEU A N 1
ATOM 760 C CA . LEU A 1 98 ? 4.238 -2.428 6.496 1 91.5 98 LEU A CA 1
ATOM 761 C C . LEU A 1 98 ? 4.848 -1.149 7.059 1 91.5 98 LEU A C 1
ATOM 763 O O . LEU A 1 98 ? 4.148 -0.336 7.664 1 91.5 98 LEU A O 1
ATOM 767 N N . GLU A 1 99 ? 6.129 -0.993 6.914 1 91.12 99 GLU A N 1
ATOM 768 C CA . GLU A 1 99 ? 6.809 0.219 7.363 1 91.12 99 GLU A CA 1
ATOM 769 C C . GLU A 1 99 ? 6.234 1.458 6.68 1 91.12 99 GLU A C 1
ATOM 771 O O . GLU A 1 99 ? 6.062 2.5 7.316 1 91.12 99 GLU A O 1
ATOM 776 N N . ILE A 1 100 ? 5.973 1.356 5.383 1 93.81 100 ILE A N 1
ATOM 777 C CA . ILE A 1 100 ? 5.383 2.463 4.637 1 93.81 100 ILE A CA 1
ATOM 778 C C . ILE A 1 100 ? 4.043 2.85 5.262 1 93.81 100 ILE A C 1
ATOM 780 O O . ILE A 1 100 ? 3.768 4.035 5.469 1 93.81 100 ILE A O 1
ATOM 784 N N . ILE A 1 101 ? 3.234 1.897 5.594 1 93.12 101 ILE A N 1
ATOM 785 C CA . ILE A 1 101 ? 1.948 2.186 6.223 1 93.12 101 ILE A CA 1
ATOM 786 C C . ILE A 1 101 ? 2.174 2.779 7.613 1 93.12 101 ILE A C 1
ATOM 788 O O . ILE A 1 101 ? 1.439 3.672 8.039 1 93.12 101 ILE A O 1
ATOM 792 N N . GLY A 1 102 ? 3.168 2.297 8.344 1 92.31 102 GLY A N 1
ATOM 793 C CA . GLY A 1 102 ? 3.502 2.871 9.633 1 92.31 102 GLY A CA 1
ATOM 794 C C . GLY A 1 102 ? 3.846 4.348 9.562 1 92.31 102 GLY A C 1
ATOM 795 O O . GLY A 1 102 ? 3.365 5.141 10.375 1 92.31 102 GLY A O 1
ATOM 796 N N . VAL A 1 103 ? 4.57 4.707 8.594 1 93.56 103 VAL A N 1
ATOM 797 C CA . VAL A 1 103 ? 5.113 6.055 8.477 1 93.56 103 VAL A CA 1
ATOM 798 C C . VAL A 1 103 ? 4.066 6.98 7.859 1 93.56 103 VAL A C 1
ATOM 800 O O . VAL A 1 103 ? 3.908 8.125 8.289 1 93.56 103 VAL A O 1
ATOM 803 N N . TYR A 1 104 ? 3.287 6.512 6.887 1 95.56 104 TYR A N 1
ATOM 804 C CA . TYR A 1 104 ? 2.463 7.41 6.086 1 95.56 104 TYR A CA 1
ATOM 805 C C . TYR A 1 104 ? 0.981 7.145 6.32 1 95.56 104 TYR A C 1
ATOM 807 O O . TYR A 1 104 ? 0.126 7.871 5.805 1 95.56 104 TYR A O 1
ATOM 815 N N . GLY A 1 105 ? 0.682 6.125 7.074 1 94.62 105 GLY A N 1
ATOM 816 C CA . GLY A 1 105 ? -0.71 5.73 7.223 1 94.62 105 GLY A CA 1
ATOM 817 C C . GLY A 1 105 ? -1.604 6.863 7.691 1 94.62 105 GLY A C 1
ATOM 818 O O . GLY A 1 105 ? -2.689 7.07 7.148 1 94.62 105 GLY A O 1
ATOM 819 N N . ASP A 1 106 ? -1.237 7.594 8.703 1 93.25 106 ASP A N 1
ATOM 820 C CA . ASP A 1 106 ? -2.031 8.711 9.211 1 93.25 106 ASP A CA 1
ATOM 821 C C . ASP A 1 106 ? -2.188 9.797 8.156 1 93.25 106 ASP A C 1
ATOM 823 O O . ASP A 1 106 ? -3.273 10.359 7.988 1 93.25 106 ASP A O 1
ATOM 827 N N . ALA A 1 107 ? -1.074 10.141 7.508 1 94.75 107 ALA A N 1
ATOM 828 C CA . ALA A 1 107 ? -1.133 11.125 6.426 1 94.75 107 ALA A CA 1
ATOM 829 C C . ALA A 1 107 ? -2.092 10.68 5.328 1 94.75 107 ALA A C 1
ATOM 831 O O . ALA A 1 107 ? -2.889 11.477 4.828 1 94.75 107 ALA A O 1
ATOM 832 N N . MET A 1 108 ? -2.006 9.43 4.98 1 95.62 108 MET A N 1
ATOM 833 C CA . MET A 1 108 ? -2.906 8.891 3.963 1 95.62 108 MET A CA 1
ATOM 834 C C . MET A 1 108 ? -4.359 9.008 4.41 1 95.62 108 MET A C 1
ATOM 836 O O . MET A 1 108 ? -5.23 9.367 3.617 1 95.62 108 MET A O 1
ATOM 840 N N . ARG A 1 109 ? -4.586 8.695 5.625 1 93.5 109 ARG A N 1
ATOM 841 C CA . ARG A 1 109 ? -5.945 8.797 6.148 1 93.5 109 ARG A CA 1
ATOM 842 C C . ARG A 1 109 ? -6.477 10.227 6.016 1 93.5 109 ARG A C 1
ATOM 844 O O . ARG A 1 109 ? -7.617 10.43 5.594 1 93.5 109 ARG A O 1
ATOM 851 N N . GLU A 1 110 ? -5.656 11.219 6.375 1 93.06 110 GLU A N 1
ATOM 852 C CA . GLU A 1 110 ? -6.062 12.617 6.262 1 93.06 110 GLU A CA 1
ATOM 853 C C . GLU A 1 110 ? -6.336 12.992 4.809 1 93.06 110 GLU A C 1
ATOM 855 O O . GLU A 1 110 ? -7.336 13.648 4.508 1 93.06 110 GLU A O 1
ATOM 860 N N . MET A 1 111 ? -5.441 12.562 3.881 1 95 111 MET A N 1
ATOM 861 C CA . MET A 1 111 ? -5.609 12.859 2.463 1 95 111 MET A CA 1
ATOM 862 C C . MET A 1 111 ? -6.859 12.188 1.908 1 95 111 MET A C 1
ATOM 864 O O . MET A 1 111 ? -7.57 12.773 1.091 1 95 111 MET A O 1
ATOM 868 N N . PHE A 1 112 ? -7.078 11.023 2.334 1 95.38 112 PHE A N 1
ATOM 869 C CA . PHE A 1 112 ? -8.281 10.297 1.943 1 95.38 112 PHE A CA 1
ATOM 870 C C . PHE A 1 112 ? -9.531 11.062 2.338 1 95.38 112 PHE A C 1
ATOM 872 O O . PHE A 1 112 ? -10.43 11.266 1.516 1 95.38 112 PHE A O 1
ATOM 879 N N . ASN A 1 113 ? -9.586 11.469 3.621 1 92.44 113 ASN A N 1
ATOM 880 C CA . ASN A 1 113 ? -10.734 12.227 4.113 1 92.44 113 ASN A CA 1
ATOM 881 C C . ASN A 1 113 ? -10.938 13.516 3.328 1 92.44 113 ASN A C 1
ATOM 883 O O . ASN A 1 113 ? -12.07 13.883 3.004 1 92.44 113 ASN A O 1
ATOM 887 N N . GLU A 1 114 ? -9.938 14.195 3.02 1 93.06 114 GLU A N 1
ATOM 888 C CA . GLU A 1 114 ? -10.016 15.43 2.244 1 93.06 114 GLU A CA 1
ATOM 889 C C . GLU A 1 114 ? -10.531 15.164 0.834 1 93.06 114 GLU A C 1
ATOM 891 O O . GLU A 1 114 ? -11.414 15.875 0.348 1 93.06 114 GLU A O 1
ATOM 896 N N . LEU A 1 115 ? -10.008 14.164 0.168 1 93.88 115 LEU A N 1
ATOM 897 C CA . LEU A 1 115 ? -10.352 13.844 -1.214 1 93.88 115 LEU A CA 1
ATOM 898 C C . LEU A 1 115 ? -11.828 13.484 -1.339 1 93.88 115 LEU A C 1
ATOM 900 O O . LEU A 1 115 ? -12.461 13.797 -2.352 1 93.88 115 LEU A O 1
ATOM 904 N N . PHE A 1 116 ? -12.281 12.914 -0.315 1 94.12 116 PHE A N 1
ATOM 905 C CA . PHE A 1 116 ? -13.633 12.375 -0.447 1 94.12 116 PHE A CA 1
ATOM 906 C C . PHE A 1 116 ? -14.625 13.195 0.364 1 94.12 116 PHE A C 1
ATOM 908 O O . PHE A 1 116 ? -15.773 12.789 0.541 1 94.12 116 PHE A O 1
ATOM 915 N N . SER A 1 117 ? -14.125 14.219 0.931 1 89.31 117 SER A N 1
ATOM 916 C CA . SER A 1 117 ? -15.023 15.18 1.56 1 89.31 117 SER A CA 1
ATOM 917 C C . SER A 1 117 ? -15.68 16.094 0.521 1 89.31 117 SER A C 1
ATOM 919 O O . SER A 1 117 ? -15.125 16.297 -0.56 1 89.31 117 SER A O 1
ATOM 921 N N . ASP A 1 118 ? -16.812 16.531 0.825 1 79.06 118 ASP A N 1
ATOM 922 C CA . ASP A 1 118 ? -17.438 17.516 -0.048 1 79.06 118 ASP A CA 1
ATOM 923 C C . ASP A 1 118 ? -16.906 18.922 0.243 1 79.06 118 ASP A C 1
ATOM 925 O O . ASP A 1 118 ? -16 19.078 1.054 1 79.06 118 ASP A O 1
ATOM 929 N N . LYS A 1 119 ? -17.547 19.969 -0.42 1 71.12 119 LYS A N 1
ATOM 930 C CA . LYS A 1 119 ? -17.031 21.344 -0.373 1 71.12 119 LYS A CA 1
ATOM 931 C C . LYS A 1 119 ? -17.188 21.938 1.023 1 71.12 119 LYS A C 1
ATOM 933 O O . LYS A 1 119 ? -16.516 22.906 1.37 1 71.12 119 LYS A O 1
ATOM 938 N N . THR A 1 120 ? -18.078 21.391 1.834 1 70 120 THR A N 1
ATOM 939 C CA . THR A 1 120 ? -18.297 21.875 3.186 1 70 120 THR A CA 1
ATOM 940 C C . THR A 1 120 ? -17.438 21.141 4.191 1 70 120 THR A C 1
ATOM 942 O O . THR A 1 120 ? -17.453 21.438 5.387 1 70 120 THR A O 1
ATOM 945 N N . GLY A 1 121 ? -16.578 20.297 3.674 1 67.75 121 GLY A N 1
ATOM 946 C CA . GLY A 1 121 ? -15.727 19.5 4.543 1 67.75 121 GLY A CA 1
ATOM 947 C C . GLY A 1 121 ? -16.438 18.297 5.141 1 67.75 121 GLY A C 1
ATOM 948 O O . GLY A 1 121 ? -15.891 17.594 5.984 1 67.75 121 GLY A O 1
ATOM 949 N N . ARG A 1 122 ? -17.75 18.297 4.707 1 63 122 ARG A N 1
ATOM 950 C CA . ARG A 1 122 ? -18.516 17.141 5.152 1 63 122 ARG A CA 1
ATOM 951 C C . ARG A 1 122 ? -18.25 15.93 4.25 1 63 122 ARG A C 1
ATOM 953 O O . ARG A 1 122 ? -18.031 16.094 3.047 1 63 122 ARG A O 1
ATOM 960 N N . GLY A 1 123 ? -18.047 14.812 4.801 1 65.12 123 GLY A N 1
ATOM 961 C CA . GLY A 1 123 ? -17.703 13.609 4.066 1 65.12 123 GLY A CA 1
ATOM 962 C C . GLY A 1 123 ? -16.266 13.18 4.266 1 65.12 123 GLY A C 1
ATOM 963 O O . GLY A 1 123 ? -15.602 13.633 5.207 1 65.12 123 GLY A O 1
ATOM 964 N N . GLY A 1 124 ? -15.875 12.141 3.83 1 72.06 124 GLY A N 1
ATOM 965 C CA . GLY A 1 124 ? -14.531 11.609 3.967 1 72.06 124 GLY A CA 1
ATOM 966 C C . GLY A 1 124 ? -14.438 10.484 4.973 1 72.06 124 GLY A C 1
ATOM 967 O O . GLY A 1 124 ? -13.375 9.875 5.137 1 72.06 124 GLY A O 1
ATOM 968 N N . ASP A 1 125 ? -15.625 10.367 5.508 1 81.12 125 ASP A N 1
ATOM 969 C CA . ASP A 1 125 ? -15.648 9.234 6.434 1 81.12 125 ASP A CA 1
ATOM 970 C C . ASP A 1 125 ? -15.93 7.926 5.695 1 81.12 125 ASP A C 1
ATOM 972 O O . ASP A 1 125 ? -17.078 7.629 5.375 1 81.12 125 ASP A O 1
ATOM 976 N N . GLY A 1 126 ? -14.945 7.312 5.238 1 87 126 GLY A N 1
ATOM 977 C CA . GLY A 1 126 ? -15.047 6.047 4.535 1 87 126 GLY A CA 1
ATOM 978 C C . GLY A 1 126 ? -13.727 5.309 4.434 1 87 126 GLY A C 1
ATOM 979 O O . GLY A 1 126 ? -12.773 5.633 5.141 1 87 126 GLY A O 1
ATOM 980 N N . ILE A 1 127 ? -13.781 4.207 3.697 1 90.19 127 ILE A N 1
ATOM 981 C CA . ILE A 1 127 ? -12.586 3.398 3.473 1 90.19 127 ILE A CA 1
ATOM 982 C C . ILE A 1 127 ? -12.516 2.982 2.006 1 90.19 127 ILE A C 1
ATOM 984 O O . ILE A 1 127 ? -13.469 3.174 1.251 1 90.19 127 ILE A O 1
ATOM 988 N N . MET A 1 128 ? -11.352 2.59 1.651 1 91.06 128 MET A N 1
ATOM 989 C CA . MET A 1 128 ? -11.148 1.995 0.333 1 91.06 128 MET A CA 1
ATOM 990 C C . MET A 1 128 ? -11.5 0.51 0.346 1 91.06 128 MET A C 1
ATOM 992 O O . MET A 1 128 ? -11.07 -0.225 1.237 1 91.06 128 MET A O 1
ATOM 996 N N . SER A 1 129 ? -12.227 0.043 -0.639 1 90.25 129 SER A N 1
ATOM 997 C CA . SER A 1 129 ? -12.641 -1.352 -0.757 1 90.25 129 SER A CA 1
ATOM 998 C C . SER A 1 129 ? -11.445 -2.262 -1.02 1 90.25 129 SER A C 1
ATOM 1000 O O . SER A 1 129 ? -10.57 -1.929 -1.817 1 90.25 129 SER A O 1
ATOM 1002 N N . ALA A 1 130 ? -11.438 -3.41 -0.358 1 86.5 130 ALA A N 1
ATOM 1003 C CA . ALA A 1 130 ? -10.445 -4.445 -0.631 1 86.5 130 ALA A CA 1
ATOM 1004 C C . ALA A 1 130 ? -11.055 -5.598 -1.425 1 86.5 130 ALA A C 1
ATOM 1006 O O . ALA A 1 130 ? -10.375 -6.578 -1.734 1 86.5 130 ALA A O 1
ATOM 1007 N N . ILE A 1 131 ? -12.281 -5.531 -1.812 1 86.12 131 ILE A N 1
ATOM 1008 C CA . ILE A 1 131 ? -12.961 -6.539 -2.623 1 86.12 131 ILE A CA 1
ATOM 1009 C C . ILE A 1 131 ? -13.141 -6.016 -4.047 1 86.12 131 ILE A C 1
ATOM 1011 O O . ILE A 1 131 ? -12.695 -6.645 -5.008 1 86.12 131 ILE A O 1
ATOM 1015 N N . ASP A 1 132 ? -13.922 -4.891 -4.215 1 93.31 132 ASP A N 1
ATOM 1016 C CA . ASP A 1 132 ? -13.891 -4.18 -5.488 1 93.31 132 ASP A CA 1
ATOM 1017 C C . ASP A 1 132 ? -12.594 -3.381 -5.633 1 93.31 132 ASP A C 1
ATOM 1019 O O . ASP A 1 132 ? -12.578 -2.168 -5.414 1 93.31 132 ASP A O 1
ATOM 1023 N N . PHE A 1 133 ? -11.578 -4.098 -5.895 1 95.94 133 PHE A N 1
ATOM 1024 C CA . PHE A 1 133 ? -10.203 -3.658 -5.703 1 95.94 133 PHE A CA 1
ATOM 1025 C C . PHE A 1 133 ? -9.273 -4.324 -6.715 1 95.94 133 PHE A C 1
ATOM 1027 O O . PHE A 1 133 ? -9.484 -5.477 -7.098 1 95.94 133 PHE A O 1
ATOM 1034 N N . SER A 1 134 ? -8.211 -3.584 -7.137 1 96.25 134 SER A N 1
ATOM 1035 C CA . SER A 1 134 ? -7.16 -4.148 -7.98 1 96.25 134 SER A CA 1
ATOM 1036 C C . SER A 1 134 ? -5.789 -3.598 -7.605 1 96.25 134 SER A C 1
ATOM 1038 O O . SER A 1 134 ? -5.688 -2.535 -6.988 1 96.25 134 SER A O 1
ATOM 1040 N N . ILE A 1 135 ? -4.77 -4.355 -7.891 1 97.75 135 ILE A N 1
ATOM 1041 C CA . ILE A 1 135 ? -3.377 -3.969 -7.707 1 97.75 135 ILE A CA 1
ATOM 1042 C C . ILE A 1 135 ? -2.625 -4.105 -9.031 1 97.75 135 ILE A C 1
ATOM 1044 O O . ILE A 1 135 ? -2.773 -5.109 -9.734 1 97.75 135 ILE A O 1
ATOM 1048 N N . LYS A 1 136 ? -1.909 -3.168 -9.367 1 97.25 136 LYS A N 1
ATOM 1049 C CA . LYS A 1 136 ? -0.988 -3.23 -10.5 1 97.25 136 LYS A CA 1
ATOM 1050 C C . LYS A 1 136 ? 0.44 -2.916 -10.062 1 97.25 136 LYS A C 1
ATOM 1052 O O . LYS A 1 136 ? 0.664 -2.008 -9.258 1 97.25 136 LYS A O 1
ATOM 1057 N N . MET A 1 137 ? 1.403 -3.646 -10.555 1 97.25 137 MET A N 1
ATOM 1058 C CA . MET A 1 137 ? 2.82 -3.402 -10.312 1 97.25 137 MET A CA 1
ATOM 1059 C C . MET A 1 137 ? 3.584 -3.254 -11.625 1 97.25 137 MET A C 1
ATOM 1061 O O . MET A 1 137 ? 3.354 -4.008 -12.57 1 97.25 137 MET A O 1
ATOM 1065 N N . GLU A 1 138 ? 4.457 -2.293 -11.664 1 97.25 138 GLU A N 1
ATOM 1066 C CA . GLU A 1 138 ? 5.238 -2.016 -12.867 1 97.25 138 GLU A CA 1
ATOM 1067 C C . GLU A 1 138 ? 6.68 -1.648 -12.516 1 97.25 138 GLU A C 1
ATOM 1069 O O . GLU A 1 138 ? 6.938 -1.065 -11.461 1 97.25 138 GLU A O 1
ATOM 1074 N N . LYS A 1 139 ? 7.562 -2.082 -13.406 1 96.56 139 LYS A N 1
ATOM 1075 C CA . LYS A 1 139 ? 8.914 -1.523 -13.414 1 96.56 139 LYS A CA 1
ATOM 1076 C C . LYS A 1 139 ? 8.984 -0.282 -14.305 1 96.56 139 LYS A C 1
ATOM 1078 O O . LYS A 1 139 ? 8.648 -0.337 -15.484 1 96.56 139 LYS A O 1
ATOM 1083 N N . ILE A 1 140 ? 9.359 0.827 -13.734 1 97.94 140 ILE A N 1
ATOM 1084 C CA . ILE A 1 140 ? 9.43 2.066 -14.5 1 97.94 140 ILE A CA 1
ATOM 1085 C C . ILE A 1 140 ? 10.828 2.666 -14.383 1 97.94 140 ILE A C 1
ATOM 1087 O O . ILE A 1 140 ? 11.633 2.219 -13.562 1 97.94 140 ILE A O 1
ATOM 1091 N N . THR A 1 141 ? 11.141 3.635 -15.281 1 98.06 141 THR A N 1
ATOM 1092 C CA . THR A 1 141 ? 12.414 4.344 -15.25 1 98.06 141 THR A CA 1
ATOM 1093 C C . THR A 1 141 ? 12.266 5.699 -14.57 1 98.06 141 THR A C 1
ATOM 1095 O O . THR A 1 141 ? 11.406 6.496 -14.938 1 98.06 141 THR A O 1
ATOM 1098 N N . GLY A 1 142 ? 13.055 5.941 -13.562 1 96.94 142 GLY A N 1
ATOM 1099 C CA . GLY A 1 142 ? 13.023 7.195 -12.82 1 96.94 142 GLY A CA 1
ATOM 1100 C C . GLY A 1 142 ? 13.633 8.352 -13.594 1 96.94 142 GLY A C 1
ATOM 1101 O O . GLY A 1 142 ? 14.117 8.18 -14.711 1 96.94 142 GLY A O 1
ATOM 1102 N N . SER A 1 143 ? 13.516 9.523 -12.93 1 96.19 143 SER A N 1
ATOM 1103 C CA . SER A 1 143 ? 13.945 10.766 -13.562 1 96.19 143 SER A CA 1
ATOM 1104 C C . SER A 1 143 ? 15.445 10.758 -13.844 1 96.19 143 SER A C 1
ATOM 1106 O O . SER A 1 143 ? 15.922 11.477 -14.727 1 96.19 143 SER A O 1
ATOM 1108 N N . HIS A 1 144 ? 16.266 9.938 -13.18 1 96.31 144 HIS A N 1
ATOM 1109 C CA . HIS A 1 144 ? 17.719 9.867 -13.383 1 96.31 144 HIS A CA 1
ATOM 1110 C C . HIS A 1 144 ? 18.125 8.547 -14.031 1 96.31 144 HIS A C 1
ATOM 1112 O O . HIS A 1 144 ? 19.281 8.141 -13.953 1 96.31 144 HIS A O 1
ATOM 1118 N N . GLY A 1 145 ? 17.141 7.77 -14.578 1 96.94 145 GLY A N 1
ATOM 1119 C CA . GLY A 1 145 ? 17.406 6.547 -15.32 1 96.94 145 GLY A CA 1
ATOM 1120 C C . GLY A 1 145 ? 17.375 5.305 -14.445 1 96.94 145 GLY A C 1
ATOM 1121 O O . GLY A 1 145 ? 17.547 4.188 -14.945 1 96.94 145 GLY A O 1
ATOM 1122 N N . GLU A 1 146 ? 17.141 5.43 -13.148 1 95.88 146 GLU A N 1
ATOM 1123 C CA . GLU A 1 146 ? 17.188 4.293 -12.234 1 95.88 146 GLU A CA 1
ATOM 1124 C C . GLU A 1 146 ? 15.898 3.475 -12.32 1 95.88 146 GLU A C 1
ATOM 1126 O O . GLU A 1 146 ? 14.82 4.023 -12.555 1 95.88 146 GLU A O 1
ATOM 1131 N N . PRO A 1 147 ? 16.078 2.193 -12.156 1 96 147 PRO A N 1
ATOM 1132 C CA . PRO A 1 147 ? 14.844 1.396 -12.102 1 96 147 PRO A CA 1
ATOM 1133 C C . PRO A 1 147 ? 14.016 1.677 -10.852 1 96 147 PRO A C 1
ATOM 1135 O O . PRO A 1 147 ? 14.57 1.882 -9.766 1 96 147 PRO A O 1
ATOM 1138 N N . ARG A 1 148 ? 12.719 1.782 -11.023 1 97.94 148 ARG A N 1
ATOM 1139 C CA . ARG A 1 148 ? 11.789 1.982 -9.914 1 97.94 148 ARG A CA 1
ATOM 1140 C C . ARG A 1 148 ? 10.633 0.984 -9.977 1 97.94 148 ARG A C 1
ATOM 1142 O O . ARG A 1 148 ? 10.297 0.487 -11.055 1 97.94 148 ARG A O 1
ATOM 1149 N N . CYS A 1 149 ? 10.102 0.634 -8.82 1 97.62 149 CYS A N 1
ATOM 1150 C CA . CYS A 1 149 ? 8.867 -0.134 -8.711 1 97.62 149 CYS A CA 1
ATOM 1151 C C . CYS A 1 149 ? 7.68 0.779 -8.43 1 97.62 149 CYS A C 1
ATOM 1153 O O . CYS A 1 149 ? 7.699 1.546 -7.461 1 97.62 149 CYS A O 1
ATOM 1155 N N . ARG A 1 150 ? 6.707 0.74 -9.234 1 98.31 150 ARG A N 1
ATOM 1156 C CA . ARG A 1 150 ? 5.449 1.446 -9.008 1 98.31 150 AR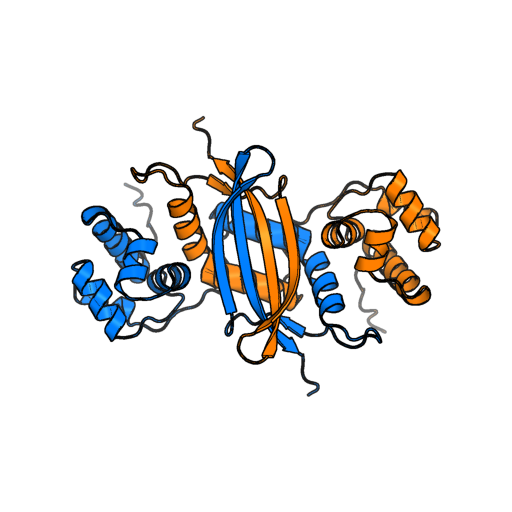G A CA 1
ATOM 1157 C C . ARG A 1 150 ? 4.324 0.47 -8.688 1 98.31 150 ARG A C 1
ATOM 1159 O O . ARG A 1 150 ? 4.051 -0.447 -9.461 1 98.31 150 ARG A O 1
ATOM 1166 N N . ILE A 1 151 ? 3.699 0.64 -7.551 1 98.38 151 ILE A N 1
ATOM 1167 C CA . ILE A 1 151 ? 2.533 -0.132 -7.137 1 98.38 151 ILE A CA 1
ATOM 1168 C C . ILE A 1 151 ? 1.297 0.764 -7.125 1 98.38 151 ILE A C 1
ATOM 1170 O O . ILE A 1 151 ? 1.293 1.82 -6.488 1 98.38 151 ILE A O 1
ATOM 1174 N N . THR A 1 152 ? 0.287 0.395 -7.789 1 98.56 152 THR A N 1
ATOM 1175 C CA . THR A 1 152 ? -0.977 1.123 -7.805 1 98.56 152 THR A CA 1
ATOM 1176 C C . THR A 1 152 ? -2.084 0.302 -7.148 1 98.56 152 THR A C 1
ATOM 1178 O O . THR A 1 152 ? -2.377 -0.813 -7.586 1 98.56 152 THR A O 1
ATOM 1181 N N . LEU A 1 153 ? -2.598 0.788 -6.074 1 98.19 153 LEU A N 1
ATOM 1182 C CA . LEU A 1 153 ? -3.789 0.255 -5.422 1 98.19 153 LEU A CA 1
ATOM 1183 C C . LEU A 1 153 ? -5.035 1.017 -5.859 1 98.19 153 LEU A C 1
ATOM 1185 O O . LEU A 1 153 ? -5.066 2.248 -5.812 1 98.19 153 LEU A O 1
ATOM 1189 N N . ASP A 1 154 ? -6.055 0.358 -6.324 1 98.06 154 ASP A N 1
ATOM 1190 C CA . ASP A 1 154 ? -7.289 0.966 -6.816 1 98.06 154 ASP A CA 1
ATOM 1191 C C . ASP A 1 154 ? -8.516 0.298 -6.199 1 98.06 154 ASP A C 1
ATOM 1193 O O . ASP A 1 154 ? -8.836 -0.846 -6.527 1 98.06 154 ASP A O 1
ATOM 1197 N N . GLY A 1 155 ? -9.18 1.044 -5.312 1 97.44 155 GLY A N 1
ATOM 1198 C CA . GLY A 1 155 ? -10.336 0.49 -4.625 1 97.44 155 GLY A CA 1
ATOM 1199 C C . GLY A 1 155 ? -11.539 1.42 -4.629 1 97.44 155 GLY A C 1
ATOM 1200 O O . GLY A 1 155 ? -11.383 2.641 -4.559 1 97.44 155 GLY A O 1
ATOM 1201 N N . LYS A 1 156 ? -12.672 0.805 -4.684 1 97 156 LYS A N 1
ATOM 1202 C CA . LYS A 1 156 ? -13.914 1.579 -4.613 1 97 156 LYS A CA 1
ATOM 1203 C C . LYS A 1 156 ? -14.031 2.295 -3.27 1 97 156 LYS A C 1
ATOM 1205 O O . LYS A 1 156 ? -13.734 1.718 -2.223 1 97 156 LYS A O 1
ATOM 1210 N N . TYR A 1 157 ? -14.461 3.562 -3.34 1 95.56 157 TYR A N 1
ATOM 1211 C CA . TYR A 1 157 ? -14.758 4.281 -2.105 1 95.56 157 TYR A CA 1
ATOM 1212 C C . TYR A 1 157 ? -16.016 3.734 -1.448 1 95.56 157 TYR A C 1
ATOM 1214 O O . TYR A 1 157 ? -17.047 3.58 -2.105 1 95.56 157 TYR A O 1
ATOM 1222 N N . LEU A 1 158 ? -15.938 3.408 -0.166 1 91.62 158 LEU A N 1
ATOM 1223 C CA . LEU A 1 158 ? -17.078 2.967 0.641 1 91.62 158 LEU A CA 1
ATOM 1224 C C . LEU A 1 158 ? -17.359 3.959 1.764 1 91.62 158 LEU A C 1
ATOM 1226 O O . LEU A 1 158 ? -16.562 4.086 2.703 1 91.62 158 LEU A O 1
ATOM 1230 N N . GLU A 1 159 ? -18.469 4.59 1.69 1 86.75 159 GLU A N 1
ATOM 1231 C CA . GLU A 1 159 ? -18.859 5.535 2.729 1 86.75 159 GLU A CA 1
ATOM 1232 C C . GLU A 1 159 ? -19.469 4.812 3.928 1 86.75 159 GLU A C 1
ATOM 1234 O O . GLU A 1 159 ? -20.234 3.854 3.762 1 86.75 159 GLU A O 1
ATOM 1239 N N . TYR A 1 160 ? -19.062 5.281 5.098 1 82.5 160 TYR A N 1
ATOM 1240 C CA . TYR A 1 160 ? -19.734 4.762 6.277 1 82.5 160 TYR A CA 1
ATOM 1241 C C . TYR A 1 160 ? -21.188 5.219 6.309 1 82.5 160 TYR A C 1
ATOM 1243 O O . TYR A 1 160 ? -21.484 6.383 6.027 1 82.5 160 TYR A O 1
ATOM 1251 N N . LYS A 1 161 ? -22.125 4.207 6.258 1 71.88 161 LYS A N 1
ATOM 1252 C CA . LYS A 1 161 ? -23.547 4.539 6.324 1 71.88 161 LYS A CA 1
ATOM 1253 C C . LYS A 1 161 ? -24 4.738 7.766 1 71.88 161 LYS A C 1
ATOM 1255 O O . LYS A 1 161 ? -23.484 4.078 8.68 1 71.88 161 LYS A O 1
ATOM 1260 N N . GLU A 1 162 ? -24.688 5.875 7.906 1 62.34 162 GLU A N 1
ATOM 1261 C CA . GLU A 1 162 ? -25.344 6.055 9.195 1 62.34 162 GLU A CA 1
ATOM 1262 C C . GLU A 1 162 ? -26.344 4.93 9.461 1 62.34 162 GLU A C 1
ATOM 1264 O O . GLU A 1 162 ? -27.031 4.465 8.547 1 62.34 162 GLU A O 1
ATOM 1269 N N . PHE A 1 163 ? -25.891 4.086 10.516 1 52.41 163 PHE A N 1
ATOM 1270 C CA . PHE A 1 163 ? -26.938 3.127 10.859 1 52.41 163 PHE A CA 1
ATOM 1271 C C . PHE A 1 163 ? -28.203 3.84 11.297 1 52.41 163 PHE A C 1
ATOM 1273 O O . PHE A 1 163 ? -28.156 4.961 11.805 1 52.41 163 PHE A O 1
ATOM 1280 N N . MET B 1 1 ? -16.531 8.016 43.25 1 36.81 1 MET B N 1
ATOM 1281 C CA . MET B 1 1 ? -15.164 7.996 42.75 1 36.81 1 MET B CA 1
ATOM 1282 C C . MET B 1 1 ? -15.164 8.07 41.219 1 36.81 1 MET B C 1
ATOM 1284 O O . MET B 1 1 ? -15.688 7.18 40.562 1 36.81 1 MET B O 1
ATOM 1288 N N . THR B 1 2 ? -15.227 9.266 40.625 1 39.5 2 THR B N 1
ATOM 1289 C CA . THR B 1 2 ? -15.234 9.539 39.188 1 39.5 2 THR B CA 1
ATOM 1290 C C . THR B 1 2 ? -14.016 8.93 38.531 1 39.5 2 THR B C 1
ATOM 1292 O O . THR B 1 2 ? -12.883 9.188 38.938 1 39.5 2 THR B O 1
ATOM 1295 N N . THR B 1 3 ? -14.07 7.703 38.125 1 39.5 3 THR B N 1
ATOM 1296 C CA . THR B 1 3 ? -13.016 7.074 37.312 1 39.5 3 THR B CA 1
ATOM 1297 C C . THR B 1 3 ? -12.555 7.996 36.188 1 39.5 3 THR B C 1
ATOM 1299 O O . THR B 1 3 ? -13.312 8.266 35.25 1 39.5 3 THR B O 1
ATOM 1302 N N . THR B 1 4 ? -11.828 9.008 36.469 1 38.06 4 THR B N 1
ATOM 1303 C CA . THR B 1 4 ? -11.156 9.781 35.438 1 38.06 4 THR B CA 1
ATOM 1304 C C . THR B 1 4 ? -10.43 8.859 34.469 1 38.06 4 THR B C 1
ATOM 1306 O O . THR B 1 4 ? -9.523 8.117 34.875 1 38.06 4 THR B O 1
ATOM 1309 N N . GLU B 1 5 ? -11.086 8.328 33.562 1 43.25 5 GLU B N 1
ATOM 1310 C CA . GLU B 1 5 ? -10.422 7.602 32.469 1 43.25 5 GLU B CA 1
ATOM 1311 C C . GLU B 1 5 ? -9.148 8.32 32.031 1 43.25 5 GLU B C 1
ATOM 1313 O O . GLU B 1 5 ? -9.188 9.492 31.672 1 43.25 5 GLU B O 1
ATOM 1318 N N . LEU B 1 6 ? -8.102 8.031 32.656 1 42.09 6 LEU B N 1
ATOM 1319 C CA . LEU B 1 6 ? -6.77 8.547 32.312 1 42.09 6 LEU B CA 1
ATOM 1320 C C . LEU B 1 6 ? -6.523 8.523 30.812 1 42.09 6 LEU B C 1
ATOM 1322 O O . LEU B 1 6 ? -6.383 7.453 30.219 1 42.09 6 LEU B O 1
ATOM 1326 N N . VAL B 1 7 ? -7.18 9.391 30.078 1 45.84 7 VAL B N 1
ATOM 1327 C CA . VAL B 1 7 ? -6.703 9.602 28.719 1 45.84 7 VAL B CA 1
ATOM 1328 C C . VAL B 1 7 ? -5.18 9.719 28.719 1 45.84 7 VAL B C 1
ATOM 1330 O O . VAL B 1 7 ? -4.613 10.523 29.453 1 45.84 7 VAL B O 1
ATOM 1333 N N . PRO B 1 8 ? -4.562 8.664 28.312 1 51.72 8 PRO B N 1
ATOM 1334 C CA . PRO B 1 8 ? -3.109 8.867 28.297 1 51.72 8 PRO B CA 1
ATOM 1335 C C . PRO B 1 8 ? -2.713 10.258 27.812 1 51.72 8 PRO B C 1
ATOM 1337 O O . PRO B 1 8 ? -3.422 10.867 27.016 1 51.72 8 PRO B O 1
ATOM 1340 N N . PRO B 1 9 ? -1.854 10.844 28.516 1 52.91 9 PRO B N 1
ATOM 1341 C CA . PRO B 1 9 ? -1.438 12.195 28.141 1 52.91 9 PRO B CA 1
ATOM 1342 C C . PRO B 1 9 ? -1.137 12.32 26.641 1 52.91 9 PRO B C 1
ATOM 1344 O O . PRO B 1 9 ? -0.525 11.43 26.062 1 52.91 9 PRO B O 1
ATOM 1347 N N . GLN B 1 10 ? -1.964 13.062 25.969 1 66.62 10 GLN B N 1
ATOM 1348 C CA . GLN B 1 10 ? -1.723 13.391 24.562 1 66.62 10 GLN B CA 1
ATOM 1349 C C . GLN B 1 10 ? -0.271 13.805 24.344 1 66.62 10 GLN B C 1
ATOM 1351 O O . GLN B 1 10 ? 0.284 14.586 25.125 1 66.62 10 GLN B O 1
ATOM 1356 N N . SER B 1 11 ? 0.44 13.117 23.469 1 80.12 11 SER B N 1
ATOM 1357 C CA . SER B 1 11 ? 1.797 13.531 23.125 1 80.12 11 SER B CA 1
ATOM 1358 C C . SER B 1 11 ? 1.835 14.984 22.672 1 80.12 11 SER B C 1
ATOM 1360 O O . SER B 1 11 ? 0.804 15.547 22.297 1 80.12 11 SER B O 1
ATOM 1362 N N . GLU B 1 12 ? 2.959 15.664 22.953 1 85.56 12 GLU B N 1
ATOM 1363 C CA . GLU B 1 12 ? 3.143 17.031 22.5 1 85.56 12 GLU B CA 1
ATOM 1364 C C . GLU B 1 12 ? 2.789 17.188 21.031 1 85.56 12 GLU B C 1
ATOM 1366 O O . GLU B 1 12 ? 2.139 18.156 20.641 1 85.56 12 GLU B O 1
ATOM 1371 N N . ARG B 1 13 ? 3.074 16.25 20.234 1 88.62 13 ARG B N 1
ATOM 1372 C CA . ARG B 1 13 ? 2.781 16.312 18.812 1 88.62 13 ARG B CA 1
ATOM 1373 C C . ARG B 1 13 ? 1.281 16.219 18.547 1 88.62 13 ARG B C 1
ATOM 1375 O O . ARG B 1 13 ? 0.757 16.891 17.656 1 88.62 13 ARG B O 1
ATOM 1382 N N . GLU B 1 14 ? 0.685 15.391 19.344 1 89.75 14 GLU B N 1
ATOM 1383 C CA . GLU B 1 14 ? -0.761 15.266 19.188 1 89.75 14 GLU B CA 1
ATOM 1384 C C . GLU B 1 14 ? -1.463 16.594 19.5 1 89.75 14 GLU B C 1
ATOM 1386 O O . GLU B 1 14 ? -2.43 16.953 18.828 1 89.75 14 GLU B O 1
ATOM 1391 N N . ALA B 1 15 ? -1.007 17.234 20.484 1 91.94 15 ALA B N 1
ATOM 1392 C CA . ALA B 1 15 ? -1.576 18.531 20.828 1 91.94 15 ALA B CA 1
ATOM 1393 C C . ALA B 1 15 ? -1.351 19.547 19.719 1 91.94 15 ALA B C 1
ATOM 1395 O O . ALA B 1 15 ? -2.248 20.328 19.391 1 91.94 15 ALA B O 1
ATOM 1396 N N . ILE B 1 16 ? -0.179 19.547 19.141 1 91.81 16 ILE B N 1
ATOM 1397 C CA . ILE B 1 16 ? 0.152 20.484 18.078 1 91.81 16 ILE B CA 1
ATOM 1398 C C . ILE B 1 16 ? -0.689 20.156 16.844 1 91.81 16 ILE B C 1
ATOM 1400 O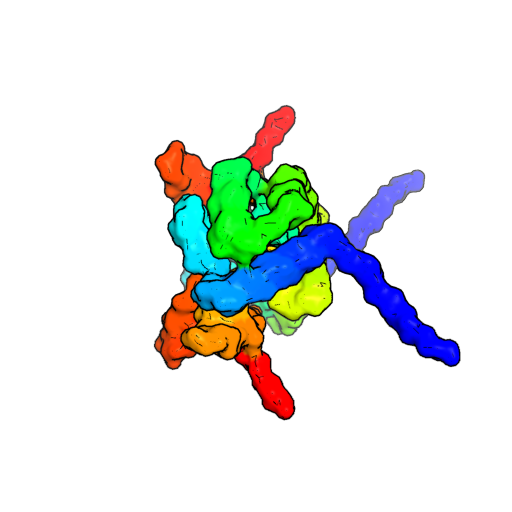 O . ILE B 1 16 ? -1.182 21.078 16.156 1 91.81 16 ILE B O 1
ATOM 1404 N N . LEU B 1 17 ? -0.879 18.891 16.594 1 93.44 17 LEU B N 1
ATOM 1405 C CA . LEU B 1 17 ? -1.703 18.5 15.453 1 93.44 17 LEU B CA 1
ATOM 1406 C C . LEU B 1 17 ? -3.139 18.984 15.625 1 93.44 17 LEU B C 1
ATOM 1408 O O . LEU B 1 17 ? -3.76 19.453 14.672 1 93.44 17 LEU B O 1
ATOM 1412 N N . ALA B 1 18 ? -3.615 18.859 16.828 1 93.81 18 ALA B N 1
ATOM 1413 C CA . ALA B 1 18 ? -4.957 19.359 17.109 1 93.81 18 ALA B CA 1
ATOM 1414 C C . ALA B 1 18 ? -5.043 20.859 16.859 1 93.81 18 ALA B C 1
ATOM 1416 O O . ALA B 1 18 ? -6.016 21.344 16.281 1 93.81 18 ALA B O 1
ATOM 1417 N N . ALA B 1 19 ? -4.066 21.547 17.312 1 94.69 19 ALA B N 1
ATOM 1418 C CA . ALA B 1 19 ? -4.023 23 17.094 1 94.69 19 ALA B CA 1
ATOM 1419 C C . ALA B 1 19 ? -3.957 23.328 15.609 1 94.69 19 ALA B C 1
ATOM 1421 O O . ALA B 1 19 ? -4.664 24.219 15.133 1 94.69 19 ALA B O 1
ATOM 1422 N N . VAL B 1 20 ? -3.168 22.641 14.859 1 95 20 VAL B N 1
ATOM 1423 C CA . VAL B 1 20 ? -3.014 22.828 13.414 1 95 20 VAL B CA 1
ATOM 1424 C C . VAL B 1 20 ? -4.352 22.594 12.719 1 95 20 VAL B C 1
ATOM 1426 O O . VAL B 1 20 ? -4.785 23.422 11.906 1 95 20 VAL B O 1
ATOM 1429 N N . ARG B 1 21 ? -4.98 21.531 13.102 1 94 21 ARG B N 1
ATOM 1430 C CA . ARG B 1 21 ? -6.266 21.219 12.492 1 94 21 ARG B CA 1
ATOM 1431 C C . ARG B 1 21 ? -7.297 22.297 12.781 1 94 21 ARG B C 1
ATOM 1433 O O . ARG B 1 21 ? -8.047 22.703 11.883 1 94 21 ARG B O 1
ATOM 1440 N N . SER B 1 22 ? -7.312 22.688 13.984 1 95.19 22 SER B N 1
ATOM 1441 C CA . SER B 1 22 ? -8.242 23.734 14.391 1 95.19 22 SER B CA 1
ATOM 1442 C C . SER B 1 22 ? -7.996 25.031 13.609 1 95.19 22 SER B C 1
ATOM 1444 O O . SER B 1 22 ? -8.938 25.641 13.094 1 95.19 22 SER B O 1
ATOM 1446 N N . LYS B 1 23 ? -6.781 25.438 13.492 1 96.69 23 LYS B N 1
ATOM 1447 C CA . LYS B 1 23 ? -6.426 26.672 12.797 1 96.69 23 LYS B CA 1
ATOM 1448 C C . LYS B 1 23 ? -6.703 26.562 11.305 1 96.69 23 LYS B C 1
ATOM 1450 O O . LYS B 1 23 ? -7.129 27.531 10.672 1 96.69 23 LYS B O 1
ATOM 1455 N N . MET B 1 24 ? -6.395 25.359 10.719 1 94.25 24 MET B N 1
ATOM 1456 C CA . MET B 1 24 ? -6.734 25.141 9.312 1 94.25 24 MET B CA 1
ATOM 1457 C C . MET B 1 24 ? -8.227 25.344 9.07 1 94.25 24 MET B C 1
ATOM 1459 O O . MET B 1 24 ? -8.617 26.047 8.133 1 94.25 24 MET B O 1
ATOM 1463 N N . ARG B 1 25 ? -8.977 24.797 9.938 1 92.62 25 ARG B N 1
ATOM 1464 C CA . ARG B 1 25 ? -10.422 24.938 9.812 1 92.62 25 ARG B CA 1
ATOM 1465 C C . ARG B 1 25 ? -10.844 26.391 9.922 1 92.62 25 ARG B C 1
ATOM 1467 O O . ARG B 1 25 ? -11.664 26.859 9.125 1 92.62 25 ARG B O 1
ATOM 1474 N N . GLU B 1 26 ? -10.344 27.094 10.852 1 95.75 26 GLU B N 1
ATOM 1475 C CA . GLU B 1 26 ? -10.656 28.5 11.07 1 95.75 26 GLU B CA 1
ATOM 1476 C C . GLU B 1 26 ? -10.344 29.328 9.828 1 95.75 26 GLU B C 1
ATOM 1478 O O . GLU B 1 26 ? -11.047 30.297 9.523 1 95.75 26 GLU B O 1
ATOM 1483 N N . LYS B 1 27 ? -9.375 28.969 9.141 1 95.31 27 LYS B N 1
ATOM 1484 C CA . LYS B 1 27 ? -8.891 29.766 8.023 1 95.31 27 LYS B CA 1
ATOM 1485 C C . LYS B 1 27 ? -9.375 29.203 6.691 1 95.31 27 LYS B C 1
ATOM 1487 O O . LYS B 1 27 ? -9 29.703 5.625 1 95.31 27 LYS B O 1
ATOM 1492 N N . GLY B 1 28 ? -10.141 28.125 6.711 1 92.69 28 GLY B N 1
ATOM 1493 C CA . GLY B 1 28 ? -10.656 27.5 5.504 1 92.69 28 GLY B CA 1
ATOM 1494 C C . GLY B 1 28 ? -9.578 26.797 4.703 1 92.69 28 GLY B C 1
ATOM 1495 O O . GLY B 1 28 ? -9.617 26.781 3.471 1 92.69 28 GLY B O 1
ATOM 1496 N N . LEU B 1 29 ? -8.578 26.297 5.402 1 93.94 29 LEU B N 1
ATOM 1497 C CA . LEU B 1 29 ? -7.477 25.594 4.758 1 93.94 29 LEU B CA 1
ATOM 1498 C C . LEU B 1 29 ? -7.566 24.094 5.008 1 93.94 29 LEU B C 1
ATOM 1500 O O . LEU B 1 29 ? -8.273 23.641 5.918 1 93.94 29 LEU B O 1
ATOM 1504 N N . ASN B 1 30 ? -7.027 23.359 4.105 1 94.06 30 ASN B N 1
ATOM 1505 C CA . ASN B 1 30 ? -6.758 21.938 4.277 1 94.06 30 ASN B CA 1
ATOM 1506 C C . ASN B 1 30 ? -5.316 21.594 3.912 1 94.06 30 ASN B C 1
ATOM 1508 O O . ASN B 1 30 ? -4.5 22.484 3.68 1 94.06 30 ASN B O 1
ATOM 1512 N N . TYR B 1 31 ? -4.984 20.344 3.938 1 95.5 31 TYR B N 1
ATOM 1513 C CA . TYR B 1 31 ? -3.602 19.953 3.697 1 95.5 31 TYR B CA 1
ATOM 1514 C C . TYR B 1 31 ? -3.158 20.359 2.293 1 95.5 31 TYR B C 1
ATOM 1516 O O . TYR B 1 31 ? -2.025 20.797 2.096 1 95.5 31 TYR B O 1
ATOM 1524 N N . THR B 1 32 ? -4.051 20.188 1.322 1 95.75 32 THR B N 1
ATOM 1525 C CA . THR B 1 32 ? -3.732 20.5 -0.067 1 95.75 32 THR B CA 1
ATOM 1526 C C . THR B 1 32 ? -3.432 21.984 -0.23 1 95.75 32 THR B C 1
ATOM 1528 O O . THR B 1 32 ? -2.404 22.359 -0.798 1 95.75 32 THR B O 1
ATOM 1531 N N . LYS B 1 33 ? -4.27 22.797 0.292 1 95.5 33 LYS B N 1
ATOM 1532 C CA . LYS B 1 33 ? -4.078 24.25 0.2 1 95.5 33 LYS B CA 1
ATOM 1533 C C . LYS B 1 33 ? -2.84 24.688 0.971 1 95.5 33 LYS B C 1
ATOM 1535 O O . LYS B 1 33 ? -2.098 25.562 0.517 1 95.5 33 LYS B O 1
ATOM 1540 N N . LEU B 1 34 ? -2.662 24.109 2.168 1 96.5 34 LEU B N 1
ATOM 1541 C CA . LEU B 1 34 ? -1.469 24.406 2.953 1 96.5 34 LEU B CA 1
ATOM 1542 C C . LEU B 1 34 ? -0.205 24.047 2.176 1 96.5 34 LEU B C 1
ATOM 1544 O O . LEU B 1 34 ? 0.73 24.844 2.104 1 96.5 34 LEU B O 1
ATOM 1548 N N . ALA B 1 35 ? -0.173 22.859 1.606 1 97 35 ALA B N 1
ATOM 1549 C CA . ALA B 1 35 ? 0.979 22.391 0.849 1 97 35 ALA B CA 1
ATOM 1550 C C . ALA B 1 35 ? 1.259 23.281 -0.352 1 97 35 ALA B C 1
ATOM 1552 O O . ALA B 1 35 ? 2.416 23.594 -0.645 1 97 35 ALA B O 1
ATOM 1553 N N . GLU B 1 36 ? 0.236 23.688 -1.033 1 96.19 36 GLU B N 1
ATOM 1554 C CA . GLU B 1 36 ? 0.375 24.609 -2.158 1 96.19 36 GLU B CA 1
ATOM 1555 C C . GLU B 1 36 ? 1.044 25.922 -1.729 1 96.19 36 GLU B C 1
ATOM 1557 O O . GLU B 1 36 ? 1.902 26.438 -2.439 1 96.19 36 GLU B O 1
ATOM 1562 N N . THR B 1 37 ? 0.644 26.391 -0.636 1 93.69 37 THR B N 1
ATOM 1563 C CA . THR B 1 37 ? 1.164 27.656 -0.131 1 93.69 37 THR B CA 1
ATOM 1564 C C . THR B 1 37 ? 2.666 27.547 0.122 1 93.69 37 THR B C 1
ATOM 1566 O O . THR B 1 37 ? 3.406 28.5 -0.14 1 93.69 37 THR B O 1
ATOM 1569 N N . ILE B 1 38 ? 3.076 26.453 0.58 1 94.38 38 ILE B N 1
ATOM 1570 C CA . ILE B 1 38 ? 4.488 26.375 0.935 1 94.38 38 ILE B CA 1
ATOM 1571 C C . ILE B 1 38 ? 5.254 25.641 -0.161 1 94.38 38 ILE B C 1
ATOM 1573 O O . ILE B 1 38 ? 6.441 25.344 -0.007 1 94.38 38 ILE B O 1
ATOM 1577 N N . GLY B 1 39 ? 4.633 25.312 -1.257 1 95.88 39 GLY B N 1
ATOM 1578 C CA . GLY B 1 39 ? 5.273 24.719 -2.42 1 95.88 39 GLY B CA 1
ATOM 1579 C C . GLY B 1 39 ? 5.73 23.281 -2.186 1 95.88 39 GLY B C 1
ATOM 1580 O O . GLY B 1 39 ? 6.844 22.922 -2.57 1 95.88 39 GLY B O 1
ATOM 1581 N N . LYS B 1 40 ? 4.977 22.5 -1.505 1 96.62 40 LYS B N 1
ATOM 1582 C CA . LYS B 1 40 ? 5.324 21.109 -1.197 1 96.62 40 LYS B CA 1
ATOM 1583 C C . LYS B 1 40 ? 4.203 20.156 -1.612 1 96.62 40 LYS B C 1
ATOM 1585 O O . LYS B 1 40 ? 3.121 20.594 -2 1 96.62 40 LYS B O 1
ATOM 1590 N N . ASP B 1 41 ? 4.508 18.891 -1.589 1 96.31 41 ASP B N 1
ATOM 1591 C CA . ASP B 1 41 ? 3.533 17.828 -1.819 1 96.31 41 ASP B CA 1
ATOM 1592 C C . ASP B 1 41 ? 2.596 17.672 -0.623 1 96.31 41 ASP B C 1
ATOM 1594 O O . ASP B 1 41 ? 3.041 17.688 0.526 1 96.31 41 ASP B O 1
ATOM 1598 N N . PRO B 1 42 ? 1.298 17.516 -0.917 1 97.12 42 PRO B N 1
ATOM 1599 C CA . PRO B 1 42 ? 0.362 17.469 0.208 1 97.12 42 PRO B CA 1
ATOM 1600 C C . PRO B 1 42 ? 0.575 16.25 1.097 1 97.12 42 PRO B C 1
ATOM 1602 O O . PRO B 1 42 ? 0.357 16.312 2.309 1 97.12 42 PRO B O 1
ATOM 1605 N N . MET B 1 43 ? 0.915 15.07 0.441 1 97.25 43 MET B N 1
ATOM 1606 C CA . MET B 1 43 ? 1.193 13.883 1.245 1 97.25 43 MET B CA 1
ATOM 1607 C C . MET B 1 43 ? 2.385 14.117 2.166 1 97.25 43 MET B C 1
ATOM 1609 O O . MET B 1 43 ? 2.359 13.727 3.334 1 97.25 43 MET B O 1
ATOM 1613 N N . PHE B 1 44 ? 3.41 14.789 1.702 1 96.69 44 PHE B N 1
ATOM 1614 C CA . PHE B 1 44 ? 4.602 15.117 2.477 1 96.69 44 PHE B CA 1
ATOM 1615 C C . PHE B 1 44 ? 4.254 16.031 3.645 1 96.69 44 PHE B C 1
ATOM 1617 O O . PHE B 1 44 ? 4.695 15.797 4.773 1 96.69 44 PHE B O 1
ATOM 1624 N N . VAL B 1 45 ? 3.445 17.094 3.393 1 97 45 VAL B N 1
ATOM 1625 C CA . VAL B 1 45 ? 3.068 18.062 4.426 1 97 45 VAL B CA 1
ATOM 1626 C C . VAL B 1 45 ? 2.258 17.344 5.512 1 97 45 VAL B C 1
ATOM 1628 O O . VAL B 1 45 ? 2.518 17.531 6.703 1 97 45 VAL B O 1
ATOM 1631 N N . ALA B 1 46 ? 1.281 16.5 5.07 1 96.94 46 ALA B N 1
ATOM 1632 C CA . ALA B 1 46 ? 0.494 15.758 6.047 1 96.94 46 ALA B CA 1
ATOM 1633 C C . ALA B 1 46 ? 1.39 14.875 6.91 1 96.94 46 ALA B C 1
ATOM 1635 O O . ALA B 1 46 ? 1.246 14.844 8.133 1 96.94 46 ALA B O 1
ATOM 1636 N N . ALA B 1 47 ? 2.334 14.172 6.328 1 96.44 47 ALA B N 1
ATOM 1637 C CA . ALA B 1 47 ? 3.244 13.289 7.062 1 96.44 47 ALA B CA 1
ATOM 1638 C C . ALA B 1 47 ? 4.133 14.094 8.008 1 96.44 47 ALA B C 1
ATOM 1640 O O . ALA B 1 47 ? 4.418 13.648 9.125 1 96.44 47 ALA B O 1
ATOM 1641 N N . ALA B 1 48 ? 4.566 15.281 7.602 1 95.88 48 ALA B N 1
ATOM 1642 C CA . ALA B 1 48 ? 5.418 16.141 8.43 1 95.88 48 ALA B CA 1
ATOM 1643 C C . ALA B 1 48 ? 4.66 16.641 9.656 1 95.88 48 ALA B C 1
ATOM 1645 O O . ALA B 1 48 ? 5.199 16.641 10.766 1 95.88 48 ALA B O 1
ATOM 1646 N N . LEU B 1 49 ? 3.441 17.031 9.469 1 95.81 49 LEU B N 1
ATOM 1647 C CA . LEU B 1 49 ? 2.635 17.516 10.578 1 95.81 49 LEU B CA 1
ATOM 1648 C C . LEU B 1 49 ? 2.348 16.406 11.578 1 95.81 49 LEU B C 1
ATOM 1650 O O . LEU B 1 49 ? 2.225 16.656 12.773 1 95.81 49 LEU B O 1
ATOM 1654 N N . HIS B 1 50 ? 2.35 15.219 11.086 1 94.25 50 HIS B N 1
ATOM 1655 C CA . HIS B 1 50 ? 2.162 14.055 11.953 1 94.25 50 HIS B CA 1
ATOM 1656 C C . HIS B 1 50 ? 3.488 13.586 12.539 1 94.25 50 HIS B C 1
ATOM 1658 O O . HIS B 1 50 ? 3.535 12.586 13.25 1 94.25 50 HIS B O 1
ATOM 1664 N N . GLY B 1 51 ? 4.582 14.242 12.234 1 93.88 51 GLY B N 1
ATOM 1665 C CA . GLY B 1 51 ? 5.875 13.945 12.828 1 93.88 51 GLY B CA 1
ATOM 1666 C C . GLY B 1 51 ? 6.621 12.836 12.117 1 93.88 51 GLY B C 1
ATOM 1667 O O . GLY B 1 51 ? 7.547 12.242 12.68 1 93.88 51 GLY B O 1
ATOM 1668 N N . GLN B 1 52 ? 6.285 12.539 10.844 1 94.38 52 GLN B N 1
ATOM 1669 C CA . GLN B 1 52 ? 6.859 11.406 10.125 1 94.38 52 GLN B CA 1
ATOM 1670 C C . GLN B 1 52 ? 7.793 11.875 9.016 1 94.38 52 GLN B C 1
ATOM 1672 O O . GLN B 1 52 ? 8.422 11.055 8.344 1 94.38 52 GLN B O 1
ATOM 1677 N N . GLN B 1 53 ? 7.848 13.18 8.758 1 94.88 53 GLN B N 1
ATOM 1678 C CA . GLN B 1 53 ? 8.773 13.844 7.848 1 94.88 53 GLN B CA 1
ATOM 1679 C C . GLN B 1 53 ? 9.281 15.156 8.438 1 94.88 53 GLN B C 1
ATOM 1681 O O . GLN B 1 53 ? 8.672 15.711 9.352 1 94.88 53 GLN B O 1
ATOM 1686 N N . LYS B 1 54 ? 10.344 15.594 7.965 1 93.75 54 LYS B N 1
ATOM 1687 C CA . LYS B 1 54 ? 10.961 16.812 8.477 1 93.75 54 LYS B CA 1
ATOM 1688 C C . LYS B 1 54 ? 10.664 18 7.57 1 93.75 54 LYS B C 1
ATOM 1690 O O . LYS B 1 54 ? 10.945 17.969 6.371 1 93.75 54 LYS B O 1
ATOM 1695 N N . LEU B 1 55 ? 10.062 19.062 8.172 1 94.5 55 LEU B N 1
ATOM 1696 C CA . LEU B 1 55 ? 9.984 20.359 7.492 1 94.5 55 LEU B CA 1
ATOM 1697 C C . LEU B 1 55 ? 11.242 21.188 7.746 1 94.5 55 LEU B C 1
ATOM 1699 O O . LEU B 1 55 ? 11.781 21.172 8.852 1 94.5 55 LEU B O 1
ATOM 1703 N N . ASN B 1 56 ? 11.641 21.891 6.703 1 95.81 56 ASN B N 1
ATOM 1704 C CA . ASN B 1 56 ? 12.75 22.797 6.98 1 95.81 56 ASN B CA 1
ATOM 1705 C C . ASN B 1 56 ? 12.281 24.047 7.703 1 95.81 56 ASN B C 1
ATOM 1707 O O . ASN B 1 56 ? 11.07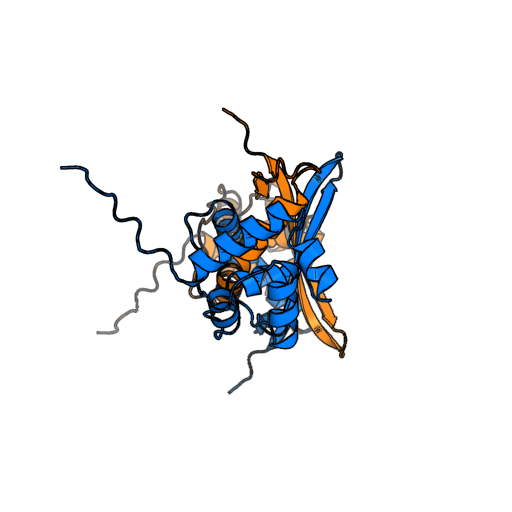8 24.281 7.82 1 95.81 56 ASN B O 1
ATOM 1711 N N . HIS B 1 57 ? 13.25 24.828 8.195 1 95.88 57 HIS B N 1
ATOM 1712 C CA . HIS B 1 57 ? 12.922 25.984 9.031 1 95.88 57 HIS B CA 1
ATOM 1713 C C . HIS B 1 57 ? 12.094 27 8.258 1 95.88 57 HIS B C 1
ATOM 1715 O O . HIS B 1 57 ? 11.18 27.625 8.812 1 95.88 57 HIS B O 1
ATOM 1721 N N . ALA B 1 58 ? 12.406 27.219 7.012 1 97.12 58 ALA B N 1
ATOM 1722 C CA . ALA B 1 58 ? 11.648 28.156 6.184 1 97.12 58 ALA B CA 1
ATOM 1723 C C . ALA B 1 58 ? 10.195 27.719 6.047 1 97.12 58 ALA B C 1
ATOM 1725 O O . ALA B 1 58 ? 9.281 28.547 6.152 1 97.12 58 ALA B O 1
ATOM 1726 N N . ASP B 1 59 ? 9.961 26.453 5.812 1 97.19 59 ASP B N 1
ATOM 1727 C CA . ASP B 1 59 ? 8.609 25.922 5.684 1 97.19 59 ASP B CA 1
ATOM 1728 C C . ASP B 1 59 ? 7.855 26 7.012 1 97.19 59 ASP B C 1
ATOM 1730 O O . ASP B 1 59 ? 6.664 26.312 7.039 1 97.19 59 ASP B O 1
ATOM 1734 N N . ILE B 1 60 ? 8.578 25.703 8.078 1 97 60 ILE B N 1
ATOM 1735 C CA . ILE B 1 60 ? 7.973 25.812 9.406 1 97 60 ILE B CA 1
ATOM 1736 C C . ILE B 1 60 ? 7.496 27.25 9.641 1 97 60 ILE B C 1
ATOM 1738 O O . ILE B 1 60 ? 6.387 27.469 10.125 1 97 60 ILE B O 1
ATOM 1742 N N . ASP B 1 61 ? 8.328 28.203 9.297 1 96.88 61 ASP B N 1
ATOM 1743 C CA . ASP B 1 61 ? 7.965 29.609 9.461 1 96.88 61 ASP B CA 1
ATOM 1744 C C . ASP B 1 61 ? 6.723 29.953 8.648 1 96.88 61 ASP B C 1
ATOM 1746 O O . ASP B 1 61 ? 5.828 30.641 9.133 1 96.88 61 ASP B O 1
ATOM 1750 N N . LYS B 1 62 ? 6.668 29.484 7.449 1 97.06 62 LYS B N 1
ATOM 1751 C CA . LYS B 1 62 ? 5.516 29.75 6.594 1 97.06 62 LYS B CA 1
ATOM 1752 C C . LYS B 1 62 ? 4.246 29.141 7.188 1 97.06 62 LYS B C 1
ATOM 1754 O O . LYS B 1 62 ? 3.209 29.797 7.258 1 97.06 62 LYS B O 1
ATOM 1759 N N . VAL B 1 63 ? 4.309 27.891 7.621 1 96.81 63 VAL B N 1
ATOM 1760 C CA . VAL B 1 63 ? 3.156 27.172 8.172 1 96.81 63 VAL B CA 1
ATOM 1761 C C . VAL B 1 63 ? 2.682 27.875 9.445 1 96.81 63 VAL B C 1
ATOM 1763 O O . VAL B 1 63 ? 1.486 28.125 9.609 1 96.81 63 VAL B O 1
ATOM 1766 N N . THR B 1 64 ? 3.629 28.172 10.359 1 96.94 64 THR B N 1
ATOM 1767 C CA . THR B 1 64 ? 3.258 28.766 11.641 1 96.94 64 THR B CA 1
ATOM 1768 C C . THR B 1 64 ? 2.697 30.172 11.453 1 96.94 64 THR B C 1
ATOM 1770 O O . THR B 1 64 ? 1.753 30.562 12.141 1 96.94 64 THR B O 1
ATOM 1773 N N . SER B 1 65 ? 3.314 30.906 10.547 1 96.75 65 SER B N 1
ATOM 1774 C CA . SER B 1 65 ? 2.809 32.25 10.258 1 96.75 65 SER B CA 1
ATOM 1775 C C . SER B 1 65 ? 1.418 32.188 9.633 1 96.75 65 SER B C 1
ATOM 1777 O O . SER B 1 65 ? 0.511 32.906 10.055 1 96.75 65 SER B O 1
ATOM 1779 N N . LEU B 1 66 ? 1.258 31.328 8.656 1 96.69 66 LEU B N 1
ATOM 1780 C CA . LEU B 1 66 ? -0.011 31.188 7.949 1 96.69 66 LEU B CA 1
ATOM 1781 C C . LEU B 1 66 ? -1.127 30.797 8.914 1 96.69 66 LEU B C 1
ATOM 1783 O O . LEU B 1 66 ? -2.246 31.312 8.812 1 96.69 66 LEU B O 1
ATOM 1787 N N . LEU B 1 67 ? -0.794 29.922 9.867 1 97.38 67 LEU B N 1
ATOM 1788 C CA . LEU B 1 67 ? -1.822 29.359 10.727 1 97.38 67 LEU B CA 1
ATOM 1789 C C . LEU B 1 67 ? -1.906 30.125 12.047 1 97.38 67 LEU B C 1
ATOM 1791 O O . LEU B 1 67 ? -2.822 29.906 12.844 1 97.38 67 LEU B O 1
ATOM 1795 N N . GLY B 1 68 ? -0.971 31.031 12.227 1 97.19 68 GLY B N 1
ATOM 1796 C CA . GLY B 1 68 ? -0.955 31.766 13.484 1 97.19 68 GLY B CA 1
ATOM 1797 C C . GLY B 1 68 ? -0.647 30.891 14.68 1 97.19 68 GLY B C 1
ATOM 1798 O O . GLY B 1 68 ? -1.312 31 15.719 1 97.19 68 GLY B O 1
ATOM 1799 N N . LEU B 1 69 ? 0.296 30.031 14.555 1 96.44 69 LEU B N 1
ATOM 1800 C CA . LEU B 1 69 ? 0.663 29.125 15.641 1 96.44 69 LEU B CA 1
ATOM 1801 C C . LEU B 1 69 ? 1.671 29.781 16.578 1 96.44 69 LEU B C 1
ATOM 1803 O O . LEU B 1 69 ? 2.43 30.656 16.172 1 96.44 69 LEU B O 1
ATOM 1807 N N . ASP B 1 70 ? 1.731 29.312 17.766 1 94.25 70 ASP B N 1
ATOM 1808 C CA . ASP B 1 70 ? 2.592 29.938 18.781 1 94.25 70 ASP B CA 1
ATOM 1809 C C . ASP B 1 70 ? 3.992 29.328 18.75 1 94.25 70 ASP B C 1
ATOM 1811 O O . ASP B 1 70 ? 4.293 28.484 17.906 1 94.25 70 ASP B O 1
ATOM 1815 N N . GLY B 1 71 ? 4.859 29.812 19.672 1 95 71 GLY B N 1
ATOM 1816 C CA . GLY B 1 71 ? 6.246 29.375 19.719 1 95 71 GLY B CA 1
ATOM 1817 C C . GLY B 1 71 ? 6.402 27.906 20.078 1 95 71 GLY B C 1
ATOM 1818 O O . GLY B 1 71 ? 7.328 27.25 19.625 1 95 71 GLY B O 1
ATOM 1819 N N . ALA B 1 72 ? 5.559 27.422 20.906 1 94 72 ALA B N 1
ATOM 1820 C CA . ALA B 1 72 ? 5.59 26.016 21.281 1 94 72 ALA B CA 1
ATOM 1821 C C . ALA B 1 72 ? 5.34 25.125 20.062 1 94 72 ALA B C 1
ATOM 1823 O O . ALA B 1 72 ? 6.02 24.109 19.891 1 94 72 ALA B O 1
ATOM 1824 N N . ALA B 1 73 ? 4.344 25.5 19.25 1 94.38 73 ALA B N 1
ATOM 1825 C CA . ALA B 1 73 ? 4.047 24.75 18.047 1 94.38 73 ALA B CA 1
ATOM 1826 C C . ALA B 1 73 ? 5.23 24.781 17.078 1 94.38 73 ALA B C 1
ATOM 1828 O O . ALA B 1 73 ? 5.582 23.75 16.484 1 94.38 73 ALA B O 1
ATOM 1829 N N . ARG B 1 74 ? 5.812 25.938 16.906 1 95.06 74 ARG B N 1
ATOM 1830 C CA . ARG B 1 74 ? 6.973 26.078 16.031 1 95.06 74 ARG B CA 1
ATOM 1831 C C . ARG B 1 74 ? 8.102 25.141 16.469 1 95.06 74 ARG B C 1
ATOM 1833 O O . ARG B 1 74 ? 8.719 24.469 15.648 1 95.06 74 ARG B O 1
ATOM 1840 N N . LYS B 1 75 ? 8.383 25.141 17.75 1 95.19 75 LYS B N 1
ATOM 1841 C CA . LYS B 1 75 ? 9.438 24.297 18.297 1 95.19 75 LYS B CA 1
ATOM 1842 C C . LYS B 1 75 ? 9.141 22.812 18.047 1 95.19 75 LYS B C 1
ATOM 1844 O O . LYS B 1 75 ? 10.039 22.047 17.672 1 95.19 75 LYS B O 1
ATOM 1849 N N . GLU B 1 76 ? 7.965 22.422 18.281 1 93.88 76 GLU B N 1
ATOM 1850 C CA . GLU B 1 76 ? 7.59 21.031 18.109 1 93.88 76 GLU B CA 1
ATOM 1851 C C . GLU B 1 76 ? 7.715 20.594 16.656 1 93.88 76 GLU B C 1
ATOM 1853 O O . GLU B 1 76 ? 8.141 19.484 16.359 1 93.88 76 GLU B O 1
ATOM 1858 N N . LEU B 1 77 ? 7.309 21.469 15.695 1 94.31 77 LEU B N 1
ATOM 1859 C CA . LEU B 1 77 ? 7.387 21.156 14.273 1 94.31 77 LEU B CA 1
ATOM 1860 C C . LEU B 1 77 ? 8.836 21.016 13.828 1 94.31 77 LEU B C 1
ATOM 1862 O O . LEU B 1 77 ? 9.117 20.406 12.797 1 94.31 77 LEU B O 1
ATOM 1866 N N . ALA B 1 78 ? 9.727 21.594 14.641 1 94.81 78 ALA B N 1
ATOM 1867 C CA . ALA B 1 78 ? 11.141 21.594 14.281 1 94.81 78 ALA B CA 1
ATOM 1868 C C . ALA B 1 78 ? 11.844 20.359 14.844 1 94.81 78 ALA B C 1
ATOM 1870 O O . ALA B 1 78 ? 13.008 20.094 14.531 1 94.81 78 ALA B O 1
ATOM 1871 N N . VAL B 1 79 ? 11.203 19.609 15.695 1 92.5 79 VAL B N 1
ATOM 1872 C CA . VAL B 1 79 ? 11.789 18.406 16.281 1 92.5 79 VAL B CA 1
ATOM 1873 C C . VAL B 1 79 ? 11.992 17.344 15.211 1 92.5 79 VAL B C 1
ATOM 1875 O O . VAL B 1 79 ? 11.156 17.188 14.312 1 92.5 79 VAL B O 1
ATOM 1878 N N . TYR B 1 80 ? 13.102 16.562 15.312 1 92.25 80 TYR B N 1
ATOM 1879 C CA . TYR B 1 80 ? 13.367 15.492 14.367 1 92.25 80 TYR B CA 1
ATOM 1880 C C . TYR B 1 80 ? 12.219 14.484 14.336 1 92.25 80 TYR B C 1
ATOM 1882 O O . TYR B 1 80 ? 11.609 14.203 15.375 1 92.25 80 TYR B O 1
ATOM 1890 N N . PRO B 1 81 ? 11.969 13.922 13.133 1 91.56 81 PRO B N 1
ATOM 1891 C CA . PRO B 1 81 ? 10.859 12.969 13.031 1 91.56 81 PRO B CA 1
ATOM 1892 C C . PRO B 1 81 ? 11.102 11.688 13.828 1 91.56 81 PRO B C 1
ATOM 1894 O O . PRO B 1 81 ? 12.242 11.227 13.938 1 91.56 81 PRO B O 1
ATOM 1897 N N . ASN B 1 82 ? 10.055 11.242 14.445 1 89.06 82 ASN B N 1
ATOM 1898 C CA . ASN B 1 82 ? 9.992 9.914 15.047 1 89.06 82 ASN B CA 1
ATOM 1899 C C . ASN B 1 82 ? 9.125 8.969 14.219 1 89.06 82 ASN B C 1
ATOM 1901 O O . ASN B 1 82 ? 7.91 8.898 14.43 1 89.06 82 ASN B O 1
ATOM 1905 N N . ARG B 1 83 ? 9.797 8.211 13.305 1 88.56 83 ARG B N 1
ATOM 1906 C CA . ARG B 1 83 ? 9.062 7.422 12.32 1 88.56 83 ARG B CA 1
ATOM 1907 C C . ARG B 1 83 ? 8.602 6.098 12.914 1 88.56 83 ARG B C 1
ATOM 1909 O O . ARG B 1 83 ? 9.375 5.398 13.57 1 88.56 83 ARG B O 1
ATOM 1916 N N . ARG B 1 84 ? 7.336 5.891 12.703 1 86.5 84 ARG B N 1
ATOM 1917 C CA . ARG B 1 84 ? 6.742 4.652 13.195 1 86.5 84 ARG B CA 1
ATOM 1918 C C . ARG B 1 84 ? 7.074 3.48 12.281 1 86.5 84 ARG B C 1
ATOM 1920 O O . ARG B 1 84 ? 7.098 3.633 11.055 1 86.5 84 ARG B O 1
ATOM 1927 N N . ASN B 1 85 ? 7.254 2.311 12.922 1 79.56 85 ASN B N 1
ATOM 1928 C CA . ASN B 1 85 ? 7.52 1.101 12.156 1 79.56 85 ASN B CA 1
ATOM 1929 C C . ASN B 1 85 ? 6.227 0.367 11.797 1 79.56 85 ASN B C 1
ATOM 1931 O O . ASN B 1 85 ? 6.141 -0.277 10.758 1 79.56 85 ASN B O 1
ATOM 1935 N N . PHE B 1 86 ? 5.207 0.445 12.727 1 78.75 86 PHE B N 1
ATOM 1936 C CA . PHE B 1 86 ? 3.957 -0.266 12.477 1 78.75 86 PHE B CA 1
ATOM 1937 C C . PHE B 1 86 ? 2.762 0.657 12.672 1 78.75 86 PHE B C 1
ATOM 1939 O O . PHE B 1 86 ? 2.799 1.563 13.508 1 78.75 86 PHE B O 1
ATOM 1946 N N . PRO B 1 87 ? 1.755 0.399 11.805 1 73.88 87 PRO B N 1
ATOM 1947 C CA . PRO B 1 87 ? 0.564 1.249 11.891 1 73.88 87 PRO B CA 1
ATOM 1948 C C . PRO B 1 87 ? -0.19 1.083 13.203 1 73.88 87 PRO B C 1
ATOM 1950 O O . PRO B 1 87 ? -0.092 0.035 13.852 1 73.88 87 PRO B O 1
ATOM 1953 N N . ALA B 1 88 ? -0.811 2.145 13.594 1 67.44 88 ALA B N 1
ATOM 1954 C CA . ALA B 1 88 ? -1.823 1.973 14.633 1 67.44 88 ALA B CA 1
ATOM 1955 C C . ALA B 1 88 ? -2.965 1.085 14.141 1 67.44 88 ALA B C 1
ATOM 1957 O O . ALA B 1 88 ? -3.584 1.369 13.109 1 67.44 88 ALA B O 1
ATOM 1958 N N . THR B 1 89 ? -3.148 -0.061 14.688 1 72 89 THR B N 1
ATOM 1959 C CA . THR B 1 89 ? -4.039 -1.089 14.164 1 72 89 THR B CA 1
ATOM 1960 C C . THR B 1 89 ? -5.492 -0.775 14.508 1 72 89 THR B C 1
ATOM 1962 O O . THR B 1 89 ? -6.414 -1.314 13.898 1 72 89 THR B O 1
ATOM 1965 N N . ILE B 1 90 ? -5.766 0.202 15.234 1 79.69 90 ILE B N 1
ATOM 1966 C CA . ILE B 1 90 ? -7.152 0.428 15.625 1 79.69 90 ILE B CA 1
ATOM 1967 C C . ILE B 1 90 ? -7.824 1.362 14.625 1 79.69 90 ILE B C 1
ATOM 1969 O O . ILE B 1 90 ? -9.055 1.465 14.594 1 79.69 90 ILE B O 1
ATOM 1973 N N . ASP B 1 91 ? -7.102 1.936 13.805 1 86.25 91 ASP B N 1
ATOM 1974 C CA . ASP B 1 91 ? -7.645 2.803 12.766 1 86.25 91 ASP B CA 1
ATOM 1975 C C . ASP B 1 91 ? -8.156 1.986 11.578 1 86.25 91 ASP B C 1
ATOM 1977 O O . ASP B 1 91 ? -7.395 1.245 10.953 1 86.25 91 ASP B O 1
ATOM 1981 N N . PRO B 1 92 ? -9.445 2.1 11.203 1 88.38 92 PRO B N 1
ATOM 1982 C CA . PRO B 1 92 ? -10.016 1.25 10.156 1 88.38 92 PRO B CA 1
ATOM 1983 C C . PRO B 1 92 ? -9.336 1.449 8.805 1 88.38 92 PRO B C 1
ATOM 1985 O O . PRO B 1 92 ? -9.227 0.501 8.023 1 88.38 92 PRO B O 1
ATOM 1988 N N . PHE B 1 93 ? -8.977 2.658 8.5 1 91.06 93 PHE B N 1
ATOM 1989 C CA . PHE B 1 93 ? -8.305 2.914 7.23 1 91.06 93 PHE B CA 1
ATOM 1990 C C . PHE B 1 93 ? -6.977 2.162 7.164 1 91.06 93 PHE B C 1
ATOM 1992 O O . PHE B 1 93 ? -6.719 1.437 6.199 1 91.06 93 PHE B O 1
ATOM 1999 N N . ASN B 1 94 ? -6.172 2.361 8.156 1 91.38 94 ASN B N 1
ATOM 2000 C CA . ASN B 1 94 ? -4.883 1.684 8.203 1 91.38 94 ASN B CA 1
ATOM 2001 C C . ASN B 1 94 ? -5.047 0.167 8.25 1 91.38 94 ASN B C 1
ATOM 2003 O O . ASN B 1 94 ? -4.285 -0.564 7.617 1 91.38 94 ASN B O 1
ATOM 2007 N N . TYR B 1 95 ? -5.992 -0.231 9.008 1 90.31 95 TYR B N 1
ATOM 2008 C CA . TYR B 1 95 ? -6.238 -1.665 9.125 1 90.31 95 TYR B CA 1
ATOM 2009 C C . TYR B 1 95 ? -6.523 -2.277 7.758 1 90.31 95 TYR B C 1
ATOM 2011 O O . TYR B 1 95 ? -6.062 -3.383 7.457 1 90.31 95 TYR B O 1
ATOM 2019 N N . ARG B 1 96 ? -7.305 -1.556 6.98 1 91.62 96 ARG B N 1
ATOM 2020 C CA . ARG B 1 96 ? -7.633 -2.062 5.652 1 91.62 96 ARG B CA 1
ATOM 2021 C C . ARG B 1 96 ? -6.383 -2.152 4.777 1 91.62 96 ARG B C 1
ATOM 2023 O O . ARG B 1 96 ? -6.25 -3.074 3.971 1 91.62 96 ARG B O 1
ATOM 2030 N N . LEU B 1 97 ? -5.465 -1.207 4.852 1 93.44 97 LEU B N 1
ATOM 2031 C CA . LEU B 1 97 ? -4.195 -1.273 4.133 1 93.44 97 LEU B CA 1
ATOM 2032 C C . LEU B 1 97 ? -3.383 -2.486 4.574 1 93.44 97 LEU B C 1
ATOM 2034 O O . LEU B 1 97 ? -2.781 -3.172 3.744 1 93.44 97 LEU B O 1
ATOM 2038 N N . LEU B 1 98 ? -3.398 -2.762 5.852 1 91.38 98 LEU B N 1
ATOM 2039 C CA . LEU B 1 98 ? -2.691 -3.922 6.379 1 91.38 98 LEU B CA 1
ATOM 2040 C C . LEU B 1 98 ? -3.297 -5.215 5.848 1 91.38 98 LEU B C 1
ATOM 2042 O O . LEU B 1 98 ? -2.57 -6.156 5.516 1 91.38 98 LEU B O 1
ATOM 2046 N N . GLU B 1 99 ? -4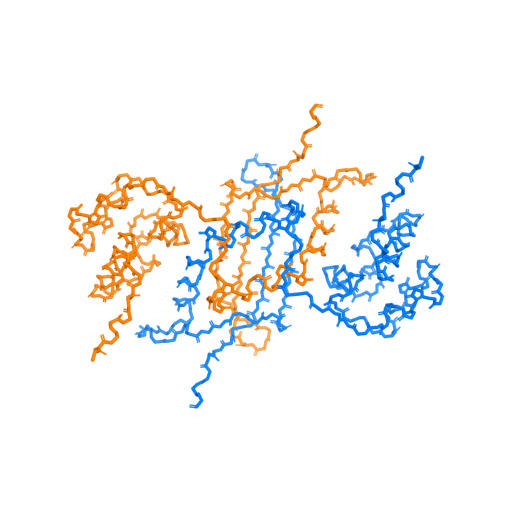.59 -5.289 5.809 1 90.94 99 GLU B N 1
ATOM 2047 C CA . GLU B 1 99 ? -5.273 -6.461 5.27 1 90.94 99 GLU B CA 1
ATOM 2048 C C . GLU B 1 99 ? -4.879 -6.707 3.814 1 90.94 99 GLU B C 1
ATOM 2050 O O . GLU B 1 99 ? -4.688 -7.852 3.4 1 90.94 99 GLU B O 1
ATOM 2055 N N . ILE B 1 100 ? -4.793 -5.641 3.035 1 93.75 100 ILE B N 1
ATOM 2056 C CA . ILE B 1 100 ? -4.383 -5.754 1.64 1 93.75 100 ILE B CA 1
ATOM 2057 C C . ILE B 1 100 ? -2.998 -6.395 1.561 1 93.75 100 ILE B C 1
ATOM 2059 O O . ILE B 1 100 ? -2.773 -7.301 0.755 1 93.75 100 ILE B O 1
ATOM 2063 N N . ILE B 1 101 ? -2.094 -5.969 2.387 1 93.12 101 ILE B N 1
ATOM 2064 C CA . ILE B 1 101 ? -0.755 -6.551 2.391 1 93.12 101 ILE B CA 1
ATOM 2065 C C . ILE B 1 101 ? -0.826 -8.008 2.855 1 93.12 101 ILE B C 1
ATOM 2067 O O . ILE B 1 101 ? -0.099 -8.859 2.348 1 93.12 101 ILE B O 1
ATOM 2071 N N . GLY B 1 102 ? -1.677 -8.305 3.82 1 92.25 102 GLY B N 1
ATOM 2072 C CA . GLY B 1 102 ? -1.867 -9.68 4.254 1 92.25 102 GLY B CA 1
ATOM 2073 C C . GLY B 1 102 ? -2.309 -10.609 3.135 1 92.25 102 GLY B C 1
ATOM 2074 O O . GLY B 1 102 ? -1.771 -11.703 2.98 1 92.25 102 GLY B O 1
ATOM 2075 N N . VAL B 1 103 ? -3.18 -10.156 2.342 1 93.5 103 VAL B N 1
ATOM 2076 C CA . VAL B 1 103 ? -3.814 -10.977 1.312 1 93.5 103 VAL B CA 1
ATOM 2077 C C . VAL B 1 103 ? -2.918 -11.039 0.078 1 93.5 103 VAL B C 1
ATOM 2079 O O . VAL B 1 103 ? -2.77 -12.102 -0.536 1 93.5 103 VAL B O 1
ATOM 2082 N N . TYR B 1 104 ? -2.252 -9.945 -0.291 1 95.5 104 TYR B N 1
ATOM 2083 C CA . TYR B 1 104 ? -1.607 -9.867 -1.598 1 95.5 104 TYR B CA 1
ATOM 2084 C C . TYR B 1 104 ? -0.093 -9.781 -1.453 1 95.5 104 TYR B C 1
ATOM 2086 O O . TYR B 1 104 ? 0.635 -9.805 -2.449 1 95.5 104 TYR B O 1
ATOM 2094 N N . GLY B 1 105 ? 0.368 -9.664 -0.243 1 94.62 105 GLY B N 1
ATOM 2095 C CA . GLY B 1 105 ? 1.79 -9.43 -0.045 1 94.62 105 GLY B CA 1
ATOM 2096 C C . GLY B 1 105 ? 2.664 -10.469 -0.723 1 94.62 105 GLY B C 1
ATOM 2097 O O . GLY B 1 105 ? 3.652 -10.125 -1.375 1 94.62 105 GLY B O 1
ATOM 2098 N N . ASP B 1 106 ? 2.385 -11.734 -0.578 1 93.25 106 ASP B N 1
ATOM 2099 C CA . ASP B 1 106 ? 3.168 -12.797 -1.207 1 93.25 106 ASP B CA 1
ATOM 2100 C C . ASP B 1 106 ? 3.111 -12.688 -2.729 1 93.25 106 ASP B C 1
ATOM 2102 O O . ASP B 1 106 ? 4.125 -12.859 -3.406 1 93.25 106 ASP B O 1
ATOM 2106 N N . ALA B 1 107 ? 1.905 -12.492 -3.258 1 94.75 107 ALA B N 1
ATOM 2107 C CA . ALA B 1 107 ? 1.757 -12.312 -4.699 1 94.75 107 ALA B CA 1
ATOM 2108 C C . ALA B 1 107 ? 2.586 -11.125 -5.188 1 94.75 107 ALA B C 1
ATOM 2110 O O . ALA B 1 107 ? 3.258 -11.211 -6.219 1 94.75 107 ALA B O 1
ATOM 2111 N N . MET B 1 108 ? 2.533 -10.055 -4.457 1 95.62 108 MET B N 1
ATOM 2112 C CA . MET B 1 108 ? 3.318 -8.883 -4.82 1 95.62 108 MET B CA 1
ATOM 2113 C C . MET B 1 108 ? 4.809 -9.203 -4.82 1 95.62 108 MET B C 1
ATOM 2115 O O . MET B 1 108 ? 5.539 -8.781 -5.715 1 95.62 108 MET B O 1
ATOM 2119 N N . ARG B 1 109 ? 5.219 -9.906 -3.84 1 93.44 109 ARG B N 1
ATOM 2120 C CA . ARG B 1 109 ? 6.625 -10.289 -3.77 1 93.44 109 ARG B CA 1
ATOM 2121 C C . ARG B 1 109 ? 7.043 -11.078 -5.008 1 93.44 109 ARG B C 1
ATOM 2123 O O . ARG B 1 109 ? 8.102 -10.812 -5.586 1 93.44 109 ARG B O 1
ATOM 2130 N N . GLU B 1 110 ? 6.211 -12.039 -5.422 1 93.12 110 GLU B N 1
ATOM 2131 C CA . GLU B 1 110 ? 6.508 -12.836 -6.613 1 93.12 110 GLU B CA 1
ATOM 2132 C C . GLU B 1 110 ? 6.559 -11.953 -7.859 1 93.12 110 GLU B C 1
ATOM 2134 O O . GLU B 1 110 ? 7.469 -12.086 -8.68 1 93.12 110 GLU B O 1
ATOM 2139 N N . MET B 1 111 ? 5.578 -11.023 -7.996 1 95.06 111 MET B N 1
ATOM 2140 C CA . MET B 1 111 ? 5.531 -10.133 -9.148 1 95.06 111 MET B CA 1
ATOM 2141 C C . MET B 1 111 ? 6.738 -9.203 -9.164 1 95.06 111 MET B C 1
ATOM 2143 O O . MET B 1 111 ? 7.293 -8.914 -10.227 1 95.06 111 MET B O 1
ATOM 2147 N N . PHE B 1 112 ? 7.09 -8.75 -8.047 1 95.5 112 PHE B N 1
ATOM 2148 C CA . PHE B 1 112 ? 8.273 -7.906 -7.902 1 95.5 112 PHE B CA 1
ATOM 2149 C C . PHE B 1 112 ? 9.516 -8.625 -8.406 1 95.5 112 PHE B C 1
ATOM 2151 O O . PHE B 1 112 ? 10.273 -8.07 -9.203 1 95.5 112 PHE B O 1
ATOM 2158 N N . ASN B 1 113 ? 9.719 -9.859 -7.906 1 92.5 113 ASN B N 1
ATOM 2159 C CA . ASN B 1 113 ? 10.875 -10.648 -8.32 1 92.5 113 ASN B CA 1
ATOM 2160 C C . ASN B 1 113 ? 10.883 -10.875 -9.828 1 92.5 113 ASN B C 1
ATOM 2162 O O . ASN B 1 113 ? 11.938 -10.789 -10.469 1 92.5 113 ASN B O 1
ATOM 2166 N N . GLU B 1 114 ? 9.805 -11.141 -10.406 1 93.12 114 GLU B N 1
ATOM 2167 C CA . GLU B 1 114 ? 9.703 -11.344 -11.852 1 93.12 114 GLU B CA 1
ATOM 2168 C C . GLU B 1 114 ? 10.047 -10.062 -12.609 1 93.12 114 GLU B C 1
ATOM 2170 O O . GLU B 1 114 ? 10.805 -10.102 -13.578 1 93.12 114 GLU B O 1
ATOM 2175 N N . LEU B 1 115 ? 9.5 -8.945 -12.195 1 94 115 LEU B N 1
ATOM 2176 C CA . LEU B 1 115 ? 9.672 -7.664 -12.883 1 94 115 LEU B CA 1
ATOM 2177 C C . LEU B 1 115 ? 11.141 -7.246 -12.891 1 94 115 LEU B C 1
ATOM 2179 O O . LEU B 1 115 ? 11.602 -6.633 -13.852 1 94 115 LEU B O 1
ATOM 2183 N N . PHE B 1 116 ? 11.758 -7.621 -11.859 1 94.25 116 PHE B N 1
ATOM 2184 C CA . PHE B 1 116 ? 13.109 -7.082 -11.719 1 94.25 116 PHE B CA 1
ATOM 2185 C C . PHE B 1 116 ? 14.156 -8.164 -11.961 1 94.25 116 PHE B C 1
ATOM 2187 O O . PHE B 1 116 ? 15.344 -7.961 -11.703 1 94.25 116 PHE B O 1
ATOM 2194 N N . SER B 1 117 ? 13.672 -9.289 -12.328 1 89.62 117 SER B N 1
ATOM 2195 C CA . SER B 1 117 ? 14.594 -10.328 -12.781 1 89.62 117 SER B CA 1
ATOM 2196 C C . SER B 1 117 ? 15.031 -10.094 -14.227 1 89.62 117 SER B C 1
ATOM 2198 O O . SER B 1 117 ? 14.312 -9.453 -15 1 89.62 117 SER B O 1
ATOM 2200 N N . ASP B 1 118 ? 16.188 -10.508 -14.492 1 80 118 ASP B N 1
ATOM 2201 C CA . ASP B 1 118 ? 16.625 -10.445 -15.891 1 80 118 ASP B CA 1
ATOM 2202 C C . ASP B 1 118 ? 16.047 -11.609 -16.703 1 80 118 ASP B C 1
ATOM 2204 O O . ASP B 1 118 ? 15.242 -12.391 -16.188 1 80 118 ASP B O 1
ATOM 2208 N N . LYS B 1 119 ? 16.5 -11.727 -18 1 72.44 119 LYS B N 1
ATOM 2209 C CA . LYS B 1 119 ? 15.914 -12.68 -18.938 1 72.44 119 LYS B CA 1
ATOM 2210 C C . LYS B 1 119 ? 16.234 -14.117 -18.531 1 72.44 119 LYS B C 1
ATOM 2212 O O . LYS B 1 119 ? 15.547 -15.055 -18.953 1 72.44 119 LYS B O 1
ATOM 2217 N N . THR B 1 120 ? 17.25 -14.312 -17.719 1 70.5 120 THR B N 1
ATOM 2218 C CA . THR B 1 120 ? 17.641 -15.648 -17.266 1 70.5 120 THR B CA 1
ATOM 2219 C C . THR B 1 120 ? 16.969 -15.992 -15.945 1 70.5 120 THR B C 1
ATOM 2221 O O . THR B 1 120 ? 17.156 -17.094 -15.422 1 70.5 120 THR B O 1
ATOM 2224 N N . GLY B 1 121 ? 16.109 -15.109 -15.523 1 68.5 121 GLY B N 1
ATOM 2225 C CA . GLY B 1 121 ? 15.453 -15.312 -14.242 1 68.5 121 GLY B CA 1
ATOM 2226 C C . GLY B 1 121 ? 16.328 -14.953 -13.055 1 68.5 121 GLY B C 1
ATOM 2227 O O . GLY B 1 121 ? 15.938 -15.172 -11.906 1 68.5 121 GLY B O 1
ATOM 2228 N N . ARG B 1 122 ? 17.547 -14.531 -13.508 1 63.38 122 ARG B N 1
ATOM 2229 C CA . ARG B 1 122 ? 18.438 -14.07 -12.445 1 63.38 122 ARG B CA 1
ATOM 2230 C C . ARG B 1 122 ? 18.109 -12.633 -12.047 1 63.38 122 ARG B C 1
ATOM 2232 O O . ARG B 1 122 ? 17.703 -11.828 -12.883 1 63.38 122 ARG B O 1
ATOM 2239 N N . GLY B 1 123 ? 18.094 -12.367 -10.812 1 65.62 123 GLY B N 1
ATOM 2240 C CA . GLY B 1 123 ? 17.734 -11.062 -10.289 1 65.62 123 GLY B CA 1
ATOM 2241 C C . GLY B 1 123 ? 16.359 -11.047 -9.641 1 65.62 123 GLY B C 1
ATOM 2242 O O . GLY B 1 123 ? 15.82 -12.094 -9.289 1 65.62 123 GLY B O 1
ATOM 2243 N N . GLY B 1 124 ? 15.953 -10.047 -9.125 1 73.25 124 GLY B N 1
ATOM 2244 C CA . GLY B 1 124 ? 14.672 -9.898 -8.453 1 73.25 124 GLY B CA 1
ATOM 2245 C C . GLY B 1 124 ? 14.781 -9.938 -6.945 1 73.25 124 GLY B C 1
ATOM 2246 O O . GLY B 1 124 ? 13.797 -9.719 -6.238 1 73.25 124 GLY B O 1
ATOM 2247 N N . ASP B 1 125 ? 16.031 -10.203 -6.68 1 81.5 125 ASP B N 1
ATOM 2248 C CA . ASP B 1 125 ? 16.25 -10.172 -5.238 1 81.5 125 ASP B CA 1
ATOM 2249 C C . ASP B 1 125 ? 16.516 -8.75 -4.754 1 81.5 125 ASP B C 1
ATOM 2251 O O . ASP B 1 125 ? 17.625 -8.242 -4.883 1 81.5 125 ASP B O 1
ATOM 2255 N N . GLY B 1 126 ? 15.516 -8.062 -4.434 1 87.5 126 GLY B N 1
ATOM 2256 C CA . GLY B 1 126 ? 15.609 -6.703 -3.936 1 87.5 126 GLY B CA 1
ATOM 2257 C C . GLY B 1 126 ? 14.336 -6.227 -3.262 1 87.5 126 GLY B C 1
ATOM 2258 O O . GLY B 1 126 ? 13.461 -7.035 -2.932 1 87.5 126 GLY B O 1
ATOM 2259 N N . ILE B 1 127 ? 14.352 -4.949 -2.893 1 90.44 127 ILE B N 1
ATOM 2260 C CA . ILE B 1 127 ? 13.195 -4.324 -2.26 1 90.44 127 ILE B CA 1
ATOM 2261 C C . ILE B 1 127 ? 12.953 -2.945 -2.869 1 90.44 127 ILE B C 1
ATOM 2263 O O . ILE B 1 127 ? 13.789 -2.438 -3.621 1 90.44 127 ILE B O 1
ATOM 2267 N N . MET B 1 128 ? 11.789 -2.5 -2.631 1 91.5 128 MET B N 1
ATOM 2268 C CA . MET B 1 128 ? 11.445 -1.128 -2.994 1 91.5 128 MET B CA 1
ATOM 2269 C C . MET B 1 128 ? 11.883 -0.153 -1.908 1 91.5 128 MET B C 1
ATOM 2271 O O . MET B 1 128 ? 11.633 -0.379 -0.724 1 91.5 128 MET B O 1
ATOM 2275 N N . SER B 1 129 ? 12.508 0.943 -2.275 1 90.5 129 SER B N 1
ATOM 2276 C CA . SER B 1 129 ? 12.992 1.962 -1.35 1 90.5 129 SER B CA 1
ATOM 2277 C C . SER B 1 129 ? 11.836 2.68 -0.664 1 90.5 129 SER B C 1
ATOM 2279 O O . SER B 1 129 ? 10.836 3.02 -1.309 1 90.5 129 SER B O 1
ATOM 2281 N N . ALA B 1 130 ? 11.984 2.908 0.631 1 87 130 ALA B N 1
ATOM 2282 C CA . ALA B 1 130 ? 11.031 3.727 1.378 1 87 130 ALA B CA 1
ATOM 2283 C C . ALA B 1 130 ? 11.602 5.109 1.665 1 87 130 ALA B C 1
ATOM 2285 O O . ALA B 1 130 ? 10.953 5.938 2.307 1 87 130 ALA B O 1
ATOM 2286 N N . ILE B 1 131 ? 12.75 5.441 1.208 1 86.38 131 ILE B N 1
ATOM 2287 C CA . ILE B 1 131 ? 13.375 6.75 1.361 1 86.38 131 ILE B CA 1
ATOM 2288 C C . ILE B 1 131 ? 13.328 7.504 0.034 1 86.38 131 ILE B C 1
ATOM 2290 O O . ILE B 1 131 ? 12.805 8.617 -0.036 1 86.38 131 ILE B O 1
ATOM 2294 N N . ASP B 1 132 ? 14.008 6.949 -1.029 1 93.44 132 ASP B N 1
ATOM 2295 C CA . ASP B 1 132 ? 13.758 7.453 -2.375 1 93.44 132 ASP B CA 1
AT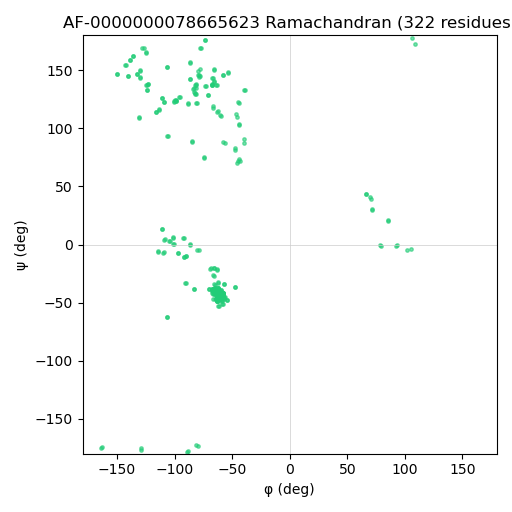OM 2296 C C . ASP B 1 132 ? 12.406 6.965 -2.898 1 93.44 132 ASP B C 1
ATOM 2298 O O . ASP B 1 132 ? 12.344 6.012 -3.676 1 93.44 132 ASP B O 1
ATOM 2302 N N . PHE B 1 133 ? 11.398 7.562 -2.381 1 96 133 PHE B N 1
ATOM 2303 C CA . PHE B 1 133 ? 10.039 7.047 -2.404 1 96 133 PHE B CA 1
ATOM 2304 C C . PHE B 1 133 ? 9.031 8.188 -2.418 1 96 133 PHE B C 1
ATOM 2306 O O . PHE B 1 133 ? 9.266 9.242 -1.82 1 96 133 PHE B O 1
ATOM 2313 N N . SER B 1 134 ? 7.875 7.973 -3.107 1 96.31 134 SER B N 1
ATOM 2314 C CA . SER B 1 134 ? 6.758 8.914 -3.07 1 96.31 134 SER B CA 1
ATOM 2315 C C . SER B 1 134 ? 5.418 8.188 -3.061 1 96.31 134 SER B C 1
ATOM 2317 O O . SER B 1 134 ? 5.336 7.023 -3.467 1 96.31 134 SER B O 1
ATOM 2319 N N . ILE B 1 135 ? 4.418 8.828 -2.529 1 97.75 135 ILE B N 1
ATOM 2320 C CA . ILE B 1 135 ? 3.041 8.352 -2.512 1 97.75 135 ILE B CA 1
ATOM 2321 C C . ILE B 1 135 ? 2.125 9.391 -3.141 1 97.75 135 ILE B C 1
ATOM 2323 O O . ILE B 1 135 ? 2.238 10.586 -2.848 1 97.75 135 ILE B O 1
ATOM 2327 N N . LYS B 1 136 ? 1.307 8.984 -3.973 1 97.31 136 LYS B N 1
ATOM 2328 C CA . LYS B 1 136 ? 0.245 9.828 -4.52 1 97.31 136 LYS B CA 1
ATOM 2329 C C . LYS B 1 136 ? -1.127 9.203 -4.289 1 97.31 136 LYS B C 1
ATOM 2331 O O . LYS B 1 136 ? -1.294 7.988 -4.438 1 97.31 136 LYS B O 1
ATOM 2336 N N . MET B 1 137 ? -2.098 9.992 -3.91 1 97.25 137 MET B N 1
ATOM 2337 C CA . MET B 1 137 ? -3.482 9.555 -3.748 1 97.25 137 MET B CA 1
ATOM 2338 C C . MET B 1 137 ? -4.426 10.406 -4.59 1 97.25 137 MET B C 1
ATOM 2340 O O . MET B 1 137 ? -4.281 11.633 -4.637 1 97.25 137 MET B O 1
ATOM 2344 N N . GLU B 1 138 ? -5.355 9.766 -5.23 1 97.25 138 GLU B N 1
ATOM 2345 C CA . GLU B 1 138 ? -6.305 10.453 -6.098 1 97.25 138 GLU B CA 1
ATOM 2346 C C . GLU B 1 138 ? -7.707 9.859 -5.965 1 97.25 138 GLU B C 1
ATOM 2348 O O . GLU B 1 138 ? -7.855 8.672 -5.691 1 97.25 138 GLU B O 1
ATOM 2353 N N . LYS B 1 139 ? -8.672 10.758 -6.082 1 96.5 139 LYS B N 1
ATOM 2354 C CA . LYS B 1 139 ? -10.047 10.312 -6.332 1 96.5 139 LYS B CA 1
ATOM 2355 C C . LYS B 1 139 ? -10.312 10.18 -7.828 1 96.5 139 LYS B C 1
ATOM 2357 O O . LYS B 1 139 ? -10.141 11.133 -8.586 1 96.5 139 LYS B O 1
ATOM 2362 N N . ILE B 1 140 ? -10.68 9.008 -8.258 1 97.94 140 ILE B N 1
ATOM 2363 C CA . ILE B 1 140 ? -10.93 8.781 -9.672 1 97.94 140 ILE B CA 1
ATOM 2364 C C . ILE B 1 140 ? -12.336 8.219 -9.859 1 97.94 140 ILE B C 1
ATOM 2366 O O . ILE B 1 140 ? -12.992 7.836 -8.891 1 97.94 140 ILE B O 1
ATOM 2370 N N . THR B 1 141 ? -12.82 8.242 -11.133 1 98 141 THR B N 1
ATOM 2371 C CA . THR B 1 141 ? -14.125 7.688 -11.484 1 98 141 THR B CA 1
ATOM 2372 C C . THR B 1 141 ? -13.969 6.297 -12.102 1 98 141 THR B C 1
ATOM 2374 O O . THR B 1 141 ? -13.219 6.121 -13.062 1 98 141 THR B O 1
ATOM 2377 N N . GLY B 1 142 ? -14.633 5.332 -11.539 1 96.88 142 GLY B N 1
ATOM 2378 C CA . GLY B 1 142 ? -14.578 3.963 -12.023 1 96.88 142 GLY B CA 1
ATOM 2379 C C . GLY B 1 142 ? -15.352 3.76 -13.312 1 96.88 142 GLY B C 1
ATOM 2380 O O . GLY B 1 142 ? -15.969 4.695 -13.828 1 96.88 142 GLY B O 1
ATOM 2381 N N . SER B 1 143 ? -15.227 2.51 -13.805 1 96.12 143 SER B N 1
ATOM 2382 C CA . SER B 1 143 ? -15.812 2.156 -15.094 1 96.12 143 SER B CA 1
ATOM 2383 C C . SER B 1 143 ? -17.328 2.283 -15.062 1 96.12 143 SER B C 1
ATOM 2385 O O . SER B 1 143 ? -17.969 2.465 -16.109 1 96.12 143 SER B O 1
ATOM 2387 N N . HIS B 1 144 ? -18 2.252 -13.906 1 96.31 144 HIS B N 1
ATOM 2388 C CA . HIS B 1 144 ? -19.453 2.359 -13.797 1 96.31 144 HIS B CA 1
ATOM 2389 C C . HIS B 1 144 ? -19.859 3.678 -13.148 1 96.31 144 HIS B C 1
ATOM 2391 O O . HIS B 1 144 ? -20.969 3.805 -12.633 1 96.31 144 HIS B O 1
ATOM 2397 N N . GLY B 1 145 ? -18.922 4.664 -13.016 1 96.94 145 GLY B N 1
ATOM 2398 C CA . GLY B 1 145 ? -19.203 6 -12.523 1 96.94 145 GLY B CA 1
ATOM 2399 C C . GLY B 1 145 ? -18.984 6.141 -11.023 1 96.94 145 GLY B C 1
ATOM 2400 O O . GLY B 1 145 ? -19.141 7.227 -10.469 1 96.94 145 GLY B O 1
ATOM 2401 N N . GLU B 1 146 ? -18.594 5.09 -10.328 1 95.75 146 GLU B N 1
ATOM 2402 C CA . GLU B 1 146 ? -18.438 5.125 -8.875 1 95.75 146 GLU B CA 1
ATOM 2403 C C . GLU B 1 146 ? -17.125 5.801 -8.484 1 95.75 146 GLU B C 1
ATOM 2405 O O . GLU B 1 146 ? -16.125 5.699 -9.195 1 95.75 146 GLU B O 1
ATOM 2410 N N . PRO B 1 147 ? -17.188 6.488 -7.379 1 95.81 147 PRO B N 1
ATOM 2411 C CA . PRO B 1 147 ? -15.914 7.039 -6.902 1 95.81 147 PRO B CA 1
ATOM 2412 C C . PRO B 1 147 ? -14.938 5.961 -6.438 1 95.81 147 PRO B C 1
ATOM 2414 O O . PRO B 1 147 ? -15.352 4.969 -5.836 1 95.81 147 PRO B O 1
ATOM 2417 N N . ARG B 1 148 ? -13.688 6.113 -6.812 1 97.88 148 ARG B N 1
ATOM 2418 C CA . ARG B 1 148 ? -12.625 5.203 -6.391 1 97.88 148 ARG B CA 1
ATOM 2419 C C . ARG B 1 148 ? -11.438 5.973 -5.832 1 97.88 148 ARG B C 1
ATOM 2421 O O . ARG B 1 148 ? -11.219 7.133 -6.188 1 97.88 148 ARG B O 1
ATOM 2428 N N . CYS B 1 149 ? -10.727 5.359 -4.891 1 97.56 149 CYS B N 1
ATOM 2429 C CA . CYS B 1 149 ? -9.438 5.855 -4.41 1 97.56 149 CYS B CA 1
ATOM 2430 C C . CYS B 1 149 ? -8.289 5.121 -5.078 1 97.56 149 CYS B C 1
ATOM 2432 O O . CYS B 1 149 ? -8.227 3.891 -5.043 1 97.56 149 CYS B O 1
ATOM 2434 N N . ARG B 1 150 ? -7.441 5.805 -5.695 1 98.31 150 ARG B N 1
ATOM 2435 C CA . ARG B 1 150 ? -6.211 5.254 -6.258 1 98.31 150 ARG B CA 1
ATOM 2436 C C . ARG B 1 150 ? -4.992 5.719 -5.469 1 98.31 150 ARG B C 1
ATOM 2438 O O . ARG B 1 150 ? -4.77 6.918 -5.305 1 98.31 150 ARG B O 1
ATOM 2445 N N . ILE B 1 151 ? -4.227 4.793 -4.953 1 98.31 151 ILE B N 1
ATOM 2446 C CA . ILE B 1 151 ? -2.969 5.055 -4.266 1 98.31 151 ILE B CA 1
ATOM 2447 C C . ILE B 1 151 ? -1.803 4.543 -5.109 1 98.31 151 ILE B C 1
ATOM 2449 O O . ILE B 1 151 ? -1.776 3.375 -5.5 1 98.31 151 ILE B O 1
ATOM 2453 N N . THR B 1 152 ? -0.872 5.355 -5.387 1 98.56 152 THR B N 1
ATOM 2454 C CA . THR B 1 152 ? 0.328 4.977 -6.129 1 98.56 152 THR B CA 1
ATOM 2455 C C . THR B 1 152 ? 1.565 5.082 -5.238 1 98.56 152 THR B C 1
ATOM 2457 O O . THR B 1 152 ? 1.866 6.152 -4.711 1 98.56 152 THR B O 1
ATOM 2460 N N . LEU B 1 153 ? 2.199 3.984 -5 1 98.25 153 LEU B N 1
ATOM 2461 C CA . LEU B 1 153 ? 3.5 3.91 -4.344 1 98.25 153 LEU B CA 1
ATOM 2462 C C . LEU B 1 153 ? 4.625 3.828 -5.371 1 98.25 153 LEU B C 1
ATOM 2464 O O . LEU B 1 153 ? 4.582 2.992 -6.277 1 98.25 153 LEU B O 1
ATOM 2468 N N . ASP B 1 154 ? 5.609 4.684 -5.297 1 98.12 154 ASP B N 1
ATOM 2469 C CA . ASP B 1 154 ? 6.723 4.738 -6.238 1 98.12 154 ASP B CA 1
ATOM 2470 C C . ASP B 1 154 ? 8.062 4.777 -5.504 1 98.12 154 ASP B C 1
ATOM 2472 O O . ASP B 1 154 ? 8.406 5.785 -4.891 1 98.12 154 ASP B O 1
ATOM 2476 N N . GLY B 1 155 ? 8.797 3.656 -5.602 1 97.5 155 GLY B N 1
ATOM 2477 C CA . GLY B 1 155 ? 10.07 3.564 -4.902 1 97.5 155 GLY B CA 1
ATOM 2478 C C . GLY B 1 155 ? 11.188 3.037 -5.777 1 97.5 155 GLY B C 1
ATOM 2479 O O . GLY B 1 155 ? 10.969 2.184 -6.637 1 97.5 155 GLY B O 1
ATOM 2480 N N . LYS B 1 156 ? 12.352 3.539 -5.5 1 97.12 156 LYS B N 1
ATOM 2481 C CA . LYS B 1 156 ? 13.531 3.061 -6.215 1 97.12 156 LYS B CA 1
ATOM 2482 C C . LYS B 1 156 ? 13.789 1.585 -5.922 1 97.12 156 LYS B C 1
ATOM 2484 O O . LYS B 1 156 ? 13.672 1.144 -4.773 1 97.12 156 LYS B O 1
ATOM 2489 N N . TYR B 1 157 ? 14.125 0.843 -6.996 1 95.75 157 TYR B N 1
ATOM 2490 C CA . TYR B 1 157 ? 14.547 -0.54 -6.793 1 95.75 157 TYR B CA 1
ATOM 2491 C C . TYR B 1 157 ? 15.914 -0.603 -6.137 1 95.75 157 TYR B C 1
ATOM 2493 O O . TYR B 1 157 ? 16.859 0.062 -6.578 1 95.75 157 TYR B O 1
ATOM 2501 N N . LEU B 1 158 ? 16.031 -1.366 -5.062 1 92 158 LEU B N 1
ATOM 2502 C CA . LEU B 1 158 ? 17.281 -1.62 -4.371 1 92 158 LEU B CA 1
ATOM 2503 C C . LEU B 1 158 ? 17.656 -3.098 -4.441 1 92 158 LEU B C 1
ATOM 2505 O O . LEU B 1 158 ? 17 -3.938 -3.822 1 92 158 LEU B O 1
ATOM 2509 N N . GLU B 1 159 ? 18.703 -3.391 -5.109 1 87.12 159 GLU B N 1
ATOM 2510 C CA . GLU B 1 159 ? 19.172 -4.766 -5.219 1 87.12 159 GLU B CA 1
ATOM 2511 C C . GLU B 1 159 ? 19.984 -5.168 -3.992 1 87.12 159 GLU B C 1
ATOM 2513 O O . GLU B 1 159 ? 20.781 -4.375 -3.477 1 87.12 159 GLU B O 1
ATOM 2518 N N . TYR B 1 160 ? 19.703 -6.391 -3.545 1 82.75 160 TYR B N 1
ATOM 2519 C CA . TYR B 1 160 ? 20.578 -6.91 -2.498 1 82.75 160 TYR B CA 1
ATOM 2520 C C . TYR B 1 160 ? 21.984 -7.145 -3.031 1 82.75 160 TYR B C 1
ATOM 2522 O O . TYR B 1 160 ? 22.156 -7.672 -4.133 1 82.75 160 TYR B O 1
ATOM 2530 N N . LYS B 1 161 ? 22.969 -6.395 -2.402 1 72.44 161 LYS B N 1
ATOM 2531 C CA . LYS B 1 161 ? 24.359 -6.57 -2.812 1 72.44 161 LYS B CA 1
ATOM 2532 C C . LYS B 1 161 ? 24.984 -7.773 -2.117 1 72.44 161 LYS B C 1
ATOM 2534 O O . LYS B 1 161 ? 24.656 -8.078 -0.97 1 72.44 161 LYS B O 1
ATOM 2539 N N . GLU B 1 162 ? 25.625 -8.562 -3 1 62.88 162 GLU B N 1
ATOM 2540 C CA . GLU B 1 162 ? 26.453 -9.617 -2.412 1 62.88 162 GLU B CA 1
ATOM 2541 C C . GLU B 1 162 ? 27.547 -9.031 -1.539 1 62.88 162 GLU B C 1
ATOM 2543 O O . GLU B 1 162 ? 28.141 -7.992 -1.873 1 62.88 162 GLU B O 1
ATOM 2548 N N . PHE B 1 163 ? 27.328 -9.32 -0.17 1 53.25 163 PHE B N 1
ATOM 2549 C CA . PHE B 1 163 ? 28.469 -8.883 0.625 1 53.25 163 PHE B CA 1
ATOM 2550 C C . PHE B 1 163 ? 29.734 -9.602 0.179 1 53.25 163 PHE B C 1
ATOM 2552 O O . PHE B 1 163 ? 29.672 -10.719 -0.333 1 53.25 163 PHE B O 1
#

Solvent-accessible surface area (backbone atoms only — not comparable to full-atom values): 18055 Å² total; per-residue (Å²): 131,83,78,69,73,75,65,69,79,72,50,74,60,53,52,42,41,51,49,50,52,52,35,28,56,76,69,77,43,50,59,59,58,51,14,56,72,69,71,51,55,36,58,57,47,37,16,26,63,71,32,44,34,75,57,52,72,71,52,47,50,52,52,32,61,75,52,66,52,55,70,68,47,52,52,58,60,62,47,79,52,68,66,40,62,62,52,66,68,84,40,68,59,46,36,49,55,41,29,49,39,19,37,37,31,67,24,48,49,53,51,49,23,58,64,53,21,47,98,84,63,52,58,27,60,52,39,64,35,85,72,66,46,50,68,48,77,44,76,43,70,42,100,86,68,44,57,23,40,38,39,36,42,40,13,34,56,41,68,68,71,85,125,131,82,79,70,74,75,65,70,78,72,49,73,60,54,52,43,41,52,51,49,52,52,35,28,55,74,68,75,43,50,56,59,58,52,14,56,72,68,72,50,55,37,58,57,47,38,17,26,63,73,31,44,35,78,56,52,73,70,53,48,52,50,52,31,61,75,53,67,52,55,70,67,46,52,54,57,60,62,47,81,52,70,66,40,62,60,54,66,70,83,40,68,58,48,37,49,55,42,28,50,40,18,38,37,32,67,24,50,50,54,51,47,25,60,65,54,22,47,98,84,63,51,60,28,59,50,39,67,35,83,72,65,46,52,69,47,77,44,75,46,71,43,98,87,68,44,58,21,39,36,38,36,43,40,13,34,56,40,69,69,71,84,126

Secondary structure (DSSP, 8-state):
-----------HHHHHHHHHHHHHHHTT--HHHHHHHHTS-HHHHHHHHTTSSPPPHHHHHHHHHHHT--HHHHHHHTSPP---SS--TTSHHHHHHHHHHHHHHHHHHHHHHHHTB-TTS-B--EEEEEEEEEEEEEEEE-TTS-EEEEEEEEEEEEEPP--/-----------HHHHHHHHHHHHHHHTT--HHHHHHHHTS-HHHHHHHHTTSSPPPHHHHHHHHHHHT--HHHHHHHTSPP---SS--TT-HHHHHHHHHHHHHHHHHHHHHHHHTB-TTS-B--EEEEEEEEEEEEEEEE-TTS-EEEEEEEEEEEEEPP--

Nearest PDB structures (foldseek):
  7o74-assembly1_A  TM=8.775E-01  e=3.292E-13  Pseudomonas lactis
  2ivg-assembly1_J  TM=8.947E-01  e=7.477E-13  Escherichia coli
  2ivb-assembly1_C  TM=8.958E-01  e=7.928E-13  Escherichia coli
  2iv1-assembly1_F  TM=8.840E-01  e=6.650E-13  Escherichia coli
  2iu7-assembly1_I  TM=8.794E-01  e=1.698E-12  Escherichia coli